Protein AF-F3CDI8-F1 (afdb_monomer)

Nearest PDB structures (foldseek):
  4dnt-assembly1_A  TM=8.781E-01  e=5.773E-11  Escherichia coli K-12
  4dop-assembly1_A  TM=8.483E-01  e=1.613E-10  Escherichia coli K-12
  3k07-assembly1_A  TM=7.686E-01  e=3.682E-11  Escherichia coli K-12
  3t53-assembly1_A  TM=8.493E-01  e=2.697E-10  Escherichia coli K-12
  7kf6-assembly1_C  TM=7.378E-01  e=8.487E-11  Escherichia coli

Mean predicted aligned error: 9.24 Å

Secondary structure (DSSP, 8-state):
-----TT--PPPP-TT------PPPTT--HHHHHHHHHHHHHHH-TT------PPPSSSS-TTEEEEEEE-S-HHHHHHHHHHHHHHHHHSTT-EEEEETT-SPEEEEEEEE-HHHHHHTT--HHHHHHHHHHHHT-EEEEEEEETTEEEEEEE--SS----SSTTGGGPEE--TT-PPPEEGGGTEEEEEEEE-S---EETTEEEEEEEEE-TTS-HHHHHHHHHHHHHTS---TT-EEEEETHHHHHHH-

Sequence (252 aa):
GPRIVLGLNPPLPAPNIAYFTVSVRDGANLDAVIERTRHFILTQHPEVEAQPKRFSMGTTEAGIAVYRVIGPDEKVLRNIARKIEQALSALPGTLDVRDDWRTRLLRYDVVVDQYKALHAGVSTQDIAQALQLRNNGLSVSSLQDGETAVAIVAREQGTPITPANDLDSTLIYPASGAAPLMLSAIATVEPQAEASTIQRRNLERAITVVGHNPSLTATSIIEHLAPQIATLNMPAGYRIELGGEIEDSAEA

Foldseek 3Di:
DDPPDVDDDAPDDDPQDDDDDDDDDPPDDQVVVQVVVVVCCVVVPVVDQDDRDDDDPDDDDFQKWKKKKFFADPVLQVVLLVLVLVLQVPPPQKDSKDKPQDFWDKDKDKAFQVVQCVVQLHDPVLLVQLVCQAPVFDQPDWDDDPPDTHTDGHHDPDDDDDPDPCQQQRWGQRPVRPDTDGSVRGTDIDIDTHGPDFDDDPNTTMMMIMIGHPVDGNVRSCVSCVVVSVPDPDDPRMDMDIDDPVVVVVVD

Structure (mmCIF, N/CA/C/O backbone):
data_AF-F3CDI8-F1
#
_entry.id   AF-F3CDI8-F1
#
loop_
_atom_site.group_PDB
_atom_site.id
_atom_site.type_symbol
_atom_site.label_atom_id
_atom_site.label_alt_id
_atom_site.label_comp_id
_atom_site.label_asym_id
_atom_site.label_entity_id
_atom_site.label_seq_id
_atom_site.pdbx_PDB_ins_code
_atom_site.Cartn_x
_atom_site.Cartn_y
_atom_site.Cartn_z
_atom_site.occupancy
_atom_site.B_iso_or_equiv
_atom_site.auth_seq_id
_atom_site.auth_comp_id
_atom_site.auth_asym_id
_atom_site.auth_atom_id
_atom_site.pdbx_PDB_model_num
ATOM 1 N N . GLY A 1 1 ? 20.005 31.438 -2.247 1.00 37.38 1 GLY A N 1
ATOM 2 C CA . GLY A 1 1 ? 18.553 31.695 -2.329 1.00 37.38 1 GLY A CA 1
ATOM 3 C C . GLY A 1 1 ? 17.836 30.414 -2.708 1.00 37.38 1 GLY A C 1
ATOM 4 O O . GLY A 1 1 ? 18.497 29.553 -3.287 1.00 37.38 1 GLY A O 1
ATOM 5 N N . PRO A 1 2 ? 16.543 30.245 -2.379 1.00 43.75 2 PRO A N 1
ATOM 6 C CA . PRO A 1 2 ? 15.795 29.069 -2.809 1.00 43.75 2 PRO A CA 1
ATOM 7 C C . PRO A 1 2 ? 15.747 29.051 -4.340 1.00 43.75 2 PRO A C 1
ATOM 9 O O . PRO A 1 2 ? 15.326 30.020 -4.970 1.00 43.75 2 PRO A O 1
ATOM 12 N N . ARG A 1 3 ? 16.255 27.976 -4.949 1.00 47.81 3 ARG A N 1
ATOM 13 C CA . ARG A 1 3 ? 16.134 27.757 -6.391 1.00 47.81 3 ARG A CA 1
ATOM 14 C C . ARG A 1 3 ? 14.709 27.278 -6.642 1.00 47.81 3 ARG A C 1
ATOM 16 O O . ARG A 1 3 ? 14.391 26.135 -6.334 1.00 47.81 3 ARG A O 1
ATOM 23 N N . ILE A 1 4 ? 13.848 28.158 -7.146 1.00 50.12 4 ILE A N 1
ATOM 24 C CA . ILE A 1 4 ? 12.539 27.753 -7.660 1.00 50.12 4 ILE A CA 1
ATOM 25 C C . ILE A 1 4 ? 12.808 27.007 -8.966 1.00 50.12 4 ILE A C 1
ATOM 27 O O . ILE A 1 4 ? 13.296 27.591 -9.931 1.00 50.12 4 ILE A O 1
ATOM 31 N N . VAL A 1 5 ? 12.552 25.702 -8.965 1.00 52.34 5 VAL A N 1
ATOM 32 C CA . VAL A 1 5 ? 12.660 24.848 -10.149 1.00 52.34 5 VAL A CA 1
ATOM 33 C C . VAL A 1 5 ? 11.237 24.553 -10.609 1.00 52.34 5 VAL A C 1
ATOM 35 O O . VAL A 1 5 ? 10.488 23.883 -9.905 1.00 52.34 5 VAL A O 1
ATOM 38 N N . LEU A 1 6 ? 10.866 25.069 -11.782 1.00 53.19 6 LEU A N 1
ATOM 39 C CA . LEU A 1 6 ? 9.507 25.051 -12.352 1.00 53.19 6 LEU A CA 1
ATOM 40 C C . LEU A 1 6 ? 8.952 23.647 -12.698 1.00 53.19 6 LEU A C 1
ATOM 42 O O . LEU A 1 6 ? 7.859 23.554 -13.239 1.00 53.19 6 LEU A O 1
ATOM 46 N N . GLY A 1 7 ? 9.670 22.562 -12.384 1.00 58.06 7 GLY A N 1
ATOM 47 C CA . GLY A 1 7 ? 9.313 21.184 -12.758 1.00 58.06 7 GLY A CA 1
ATOM 48 C C . GLY A 1 7 ? 9.279 20.172 -11.607 1.00 58.06 7 GLY A C 1
ATOM 49 O O . GLY A 1 7 ? 9.285 18.970 -11.858 1.00 58.06 7 GLY A O 1
ATOM 50 N N . LEU A 1 8 ? 9.294 20.611 -10.343 1.00 64.88 8 LEU A N 1
ATOM 51 C CA . LEU A 1 8 ? 9.182 19.686 -9.210 1.00 64.88 8 LEU A CA 1
ATOM 52 C C . LEU A 1 8 ? 7.711 19.363 -8.944 1.00 64.88 8 LEU A C 1
ATOM 54 O O . LEU A 1 8 ? 6.959 20.224 -8.499 1.00 64.88 8 LEU A O 1
ATOM 58 N N . ASN A 1 9 ? 7.330 18.107 -9.168 1.00 67.44 9 ASN A N 1
ATOM 59 C CA . ASN A 1 9 ? 6.036 17.569 -8.759 1.00 67.44 9 ASN A CA 1
ATOM 60 C C . ASN A 1 9 ? 6.257 16.507 -7.667 1.00 67.44 9 ASN A C 1
ATOM 62 O O . ASN A 1 9 ? 6.329 15.314 -7.981 1.00 67.44 9 ASN A O 1
ATOM 66 N N . PRO A 1 10 ? 6.507 16.917 -6.406 1.00 73.50 10 PRO A N 1
ATOM 67 C CA . PRO A 1 10 ? 6.691 15.964 -5.324 1.00 73.50 10 PRO A CA 1
ATOM 68 C C . PRO A 1 10 ? 5.409 15.137 -5.140 1.00 73.50 10 PRO A C 1
ATOM 70 O O . PRO A 1 10 ? 4.307 15.679 -5.258 1.00 73.50 10 PRO A O 1
ATOM 73 N N . PRO A 1 11 ? 5.524 13.832 -4.843 1.00 74.12 11 PRO A N 1
ATOM 74 C CA . PRO A 1 11 ? 4.356 13.020 -4.535 1.00 74.12 11 PRO A CA 1
ATOM 75 C C . PRO A 1 11 ? 3.645 13.559 -3.288 1.00 74.12 11 PRO A C 1
ATOM 77 O O . PRO A 1 11 ? 4.269 14.182 -2.425 1.00 74.12 11 PRO A O 1
ATOM 80 N N . LEU A 1 12 ? 2.344 13.274 -3.170 1.00 75.12 12 LEU A N 1
ATOM 81 C CA . LEU A 1 12 ? 1.592 13.577 -1.952 1.00 75.12 12 LEU A CA 1
ATOM 82 C C . LEU A 1 12 ? 2.303 12.960 -0.734 1.00 75.12 12 LEU A C 1
ATOM 84 O O . LEU A 1 12 ? 2.648 11.776 -0.792 1.00 75.12 12 LEU A O 1
ATOM 88 N N . PRO A 1 13 ? 2.532 13.722 0.353 1.00 76.12 13 PRO A N 1
ATOM 89 C CA . PRO A 1 13 ? 3.178 13.192 1.546 1.00 76.12 13 PRO A CA 1
ATOM 90 C C . PRO A 1 13 ? 2.404 12.001 2.118 1.00 76.12 13 PRO A C 1
ATOM 92 O O . PRO A 1 13 ? 1.193 12.079 2.320 1.00 76.12 13 PRO A O 1
ATOM 95 N N . ALA A 1 14 ? 3.111 10.913 2.414 1.00 73.81 14 ALA A N 1
ATOM 96 C CA . ALA A 1 14 ? 2.569 9.765 3.132 1.00 73.81 14 ALA A CA 1
ATOM 97 C C . ALA A 1 14 ? 3.651 9.167 4.047 1.00 73.81 14 ALA A C 1
ATOM 99 O O . ALA A 1 14 ? 4.837 9.351 3.761 1.00 73.81 14 ALA A O 1
ATOM 100 N N . PRO A 1 15 ? 3.284 8.427 5.113 1.00 75.12 15 PRO A N 1
ATOM 101 C CA . PRO A 1 15 ? 4.249 7.868 6.069 1.00 75.12 15 PRO A CA 1
ATOM 102 C C . PRO A 1 15 ? 5.325 6.968 5.442 1.00 75.12 15 PRO A C 1
ATOM 104 O O . PRO A 1 15 ? 6.391 6.785 6.017 1.00 75.12 15 PRO A O 1
ATOM 107 N N . ASN A 1 16 ? 5.047 6.411 4.262 1.00 77.12 16 ASN A N 1
ATOM 108 C CA . ASN A 1 16 ? 5.913 5.507 3.510 1.00 77.12 16 ASN A CA 1
ATOM 109 C C . ASN A 1 16 ? 6.524 6.144 2.246 1.00 77.12 16 ASN A C 1
ATOM 111 O O . ASN A 1 16 ? 6.954 5.419 1.351 1.00 77.12 16 ASN A O 1
ATOM 115 N N . ILE A 1 17 ? 6.518 7.475 2.120 1.00 83.00 17 ILE A N 1
ATOM 116 C CA . ILE A 1 17 ? 7.057 8.186 0.953 1.00 83.00 17 ILE A CA 1
ATOM 117 C C . ILE A 1 17 ? 8.085 9.216 1.413 1.00 83.00 17 ILE A C 1
ATOM 119 O O . ILE A 1 17 ? 7.801 10.053 2.265 1.00 83.00 17 ILE A O 1
ATOM 123 N N . ALA A 1 18 ? 9.254 9.206 0.776 1.00 87.06 18 ALA A N 1
ATOM 124 C CA . ALA A 1 18 ? 10.267 10.240 0.929 1.00 87.06 18 ALA A CA 1
ATOM 125 C C . ALA A 1 18 ? 10.576 10.891 -0.424 1.00 87.06 18 ALA A C 1
ATOM 127 O O . ALA A 1 18 ? 10.620 10.226 -1.458 1.00 87.06 18 ALA A O 1
ATOM 128 N N . TYR A 1 19 ? 10.814 12.202 -0.403 1.00 86.25 19 TYR A N 1
ATOM 129 C CA . TYR A 1 19 ? 11.255 12.974 -1.559 1.00 86.25 19 TYR A CA 1
ATOM 130 C C . TYR A 1 19 ? 12.327 13.963 -1.113 1.00 86.25 19 TYR A C 1
ATOM 132 O O . TYR A 1 19 ? 12.112 14.739 -0.183 1.00 86.25 19 TYR A O 1
ATOM 140 N N . PHE A 1 20 ? 13.484 13.945 -1.766 1.00 86.75 20 PHE A N 1
ATOM 141 C CA . PHE A 1 20 ? 14.572 14.869 -1.469 1.00 86.75 20 PHE A CA 1
ATOM 142 C C . PHE A 1 20 ? 15.402 15.154 -2.717 1.00 86.75 20 PHE A C 1
ATOM 144 O O . PHE A 1 20 ? 15.472 14.355 -3.649 1.00 86.75 20 PHE A O 1
ATOM 151 N N . THR A 1 21 ? 16.048 16.316 -2.725 1.00 87.50 21 THR A N 1
ATOM 152 C CA . THR A 1 21 ? 16.910 16.765 -3.819 1.00 87.50 21 THR A CA 1
ATOM 153 C C . THR A 1 21 ? 18.371 16.675 -3.404 1.00 87.50 21 THR A C 1
ATOM 155 O O . THR A 1 21 ? 18.730 17.143 -2.323 1.00 87.50 21 THR A O 1
ATOM 158 N N . VAL A 1 22 ? 19.228 16.142 -4.275 1.00 88.75 22 VAL A N 1
ATOM 159 C CA . VAL A 1 22 ? 20.667 16.009 -4.013 1.00 88.75 22 VAL A CA 1
ATOM 160 C C . VAL A 1 22 ? 21.443 16.914 -4.963 1.00 88.75 22 VAL A C 1
ATOM 162 O O . VAL A 1 22 ? 21.290 16.827 -6.177 1.00 88.75 22 VAL A O 1
ATOM 165 N N . SER A 1 23 ? 22.290 17.785 -4.412 1.00 89.44 23 SER A N 1
ATOM 166 C CA . SER A 1 23 ? 23.248 18.561 -5.207 1.00 89.44 23 SER A CA 1
ATOM 167 C C . SER A 1 23 ? 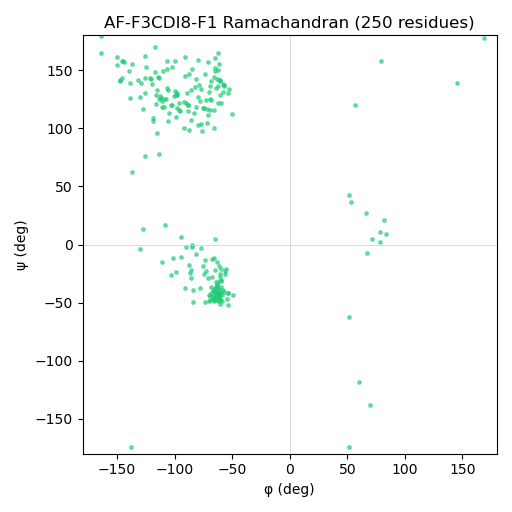24.549 17.775 -5.356 1.00 89.44 23 SER A C 1
ATOM 169 O O . SER A 1 23 ? 25.103 17.305 -4.362 1.00 89.44 23 SER A O 1
ATOM 171 N N . VAL A 1 24 ? 25.050 17.645 -6.583 1.00 90.19 24 VAL A N 1
ATOM 172 C CA . VAL A 1 24 ? 26.350 17.021 -6.875 1.00 90.19 24 VAL A CA 1
ATOM 173 C C . VAL A 1 24 ? 27.426 18.086 -7.095 1.00 90.19 24 VAL A C 1
ATOM 175 O O . VAL A 1 24 ? 27.115 19.241 -7.385 1.00 90.19 24 VAL A O 1
ATOM 178 N N . ARG A 1 25 ? 28.700 17.709 -6.921 1.00 92.81 25 ARG A N 1
ATOM 179 C CA . ARG A 1 25 ? 29.836 18.601 -7.209 1.00 92.81 25 ARG A CA 1
ATOM 180 C C . ARG A 1 25 ? 29.863 18.963 -8.694 1.00 92.81 25 ARG A C 1
ATOM 182 O O . ARG A 1 25 ? 29.465 18.156 -9.532 1.00 92.81 25 ARG A O 1
ATOM 189 N N . ASP A 1 26 ? 30.374 20.151 -8.993 1.00 89.12 26 ASP A N 1
ATOM 190 C CA . ASP A 1 26 ? 30.546 20.598 -10.372 1.00 89.12 26 ASP A CA 1
ATOM 191 C C . ASP A 1 26 ? 31.494 19.663 -11.146 1.00 89.12 26 ASP A C 1
ATOM 193 O O . ASP A 1 26 ? 32.453 1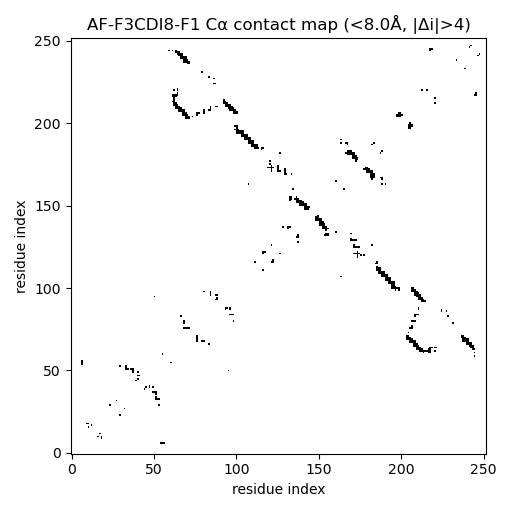9.131 -10.579 1.00 89.12 26 ASP A O 1
ATOM 197 N N . GLY A 1 27 ? 31.182 19.404 -12.417 1.00 89.00 27 GLY A N 1
ATOM 198 C CA . GLY A 1 27 ? 31.900 18.447 -13.269 1.00 89.00 27 GLY A CA 1
ATOM 199 C C . GLY A 1 27 ? 31.707 16.957 -12.933 1.00 89.00 27 GLY A C 1
ATOM 200 O O . GLY A 1 27 ? 32.357 16.110 -13.546 1.00 89.00 27 GLY A O 1
ATOM 201 N N . ALA A 1 28 ? 30.841 16.596 -11.978 1.00 90.31 28 ALA A N 1
ATOM 202 C CA . ALA A 1 28 ? 30.549 15.192 -11.689 1.00 90.31 28 ALA A CA 1
ATOM 203 C C . ALA A 1 28 ? 29.785 14.517 -12.844 1.00 90.31 28 ALA A C 1
ATOM 205 O O . ALA A 1 28 ? 28.850 15.087 -13.404 1.00 90.31 28 ALA A O 1
ATOM 206 N N . ASN A 1 29 ? 30.129 13.261 -13.147 1.00 92.19 29 ASN A N 1
ATOM 207 C CA . ASN A 1 29 ? 29.339 12.436 -14.059 1.00 92.19 29 ASN A CA 1
ATOM 208 C C . ASN A 1 29 ? 28.023 12.033 -13.369 1.00 92.19 29 ASN A C 1
ATOM 210 O O . ASN A 1 29 ? 28.019 11.182 -12.477 1.00 92.19 29 ASN A O 1
ATOM 214 N N . LEU A 1 30 ? 26.921 12.676 -13.763 1.00 88.06 30 LEU A N 1
ATOM 215 C CA . LEU A 1 30 ? 25.615 12.490 -13.135 1.00 88.06 30 LEU A CA 1
ATOM 216 C C . LEU A 1 30 ? 25.064 11.072 -13.334 1.00 88.06 30 LEU A C 1
ATOM 218 O O . LEU A 1 30 ? 24.544 10.502 -12.378 1.00 88.06 30 LEU A O 1
ATOM 222 N N . ASP A 1 31 ? 25.233 10.487 -14.519 1.00 87.56 31 ASP A N 1
ATOM 223 C CA . ASP A 1 31 ? 24.750 9.135 -14.819 1.00 87.56 31 ASP A CA 1
ATOM 224 C C . ASP A 1 31 ? 25.455 8.104 -13.928 1.00 87.56 31 ASP A C 1
ATOM 226 O O . ASP A 1 31 ? 24.811 7.268 -13.299 1.00 87.56 31 ASP A O 1
ATOM 230 N N . ALA A 1 32 ? 26.773 8.242 -13.746 1.00 91.94 32 ALA A N 1
ATOM 231 C CA . ALA A 1 32 ? 27.534 7.388 -12.834 1.00 91.94 32 ALA A CA 1
ATOM 232 C C . ALA A 1 32 ? 27.087 7.536 -11.366 1.00 91.94 32 ALA A C 1
ATOM 234 O O . ALA A 1 32 ? 27.096 6.563 -10.608 1.00 91.94 32 ALA A O 1
ATOM 235 N N . VAL A 1 33 ? 26.694 8.743 -10.942 1.00 93.06 33 VAL A N 1
ATOM 236 C CA . VAL A 1 33 ? 26.150 8.972 -9.593 1.00 93.06 33 VAL A CA 1
ATOM 237 C C . VAL A 1 33 ? 24.777 8.316 -9.443 1.00 93.06 33 VAL A C 1
ATOM 239 O O . VAL A 1 33 ? 24.543 7.666 -8.425 1.00 93.06 33 VAL A O 1
ATOM 242 N N . ILE A 1 34 ? 23.897 8.463 -10.435 1.00 90.44 34 ILE A N 1
ATOM 243 C CA . ILE A 1 34 ? 22.559 7.859 -10.456 1.00 90.44 34 ILE A CA 1
ATOM 244 C C . ILE A 1 34 ? 22.660 6.332 -10.388 1.00 90.44 34 ILE A C 1
ATOM 246 O O . ILE A 1 34 ? 22.064 5.734 -9.491 1.00 90.44 34 ILE A O 1
ATOM 250 N N . GLU A 1 35 ? 23.470 5.714 -11.253 1.00 90.00 35 GLU A N 1
ATOM 251 C CA . GLU A 1 35 ? 23.650 4.257 -11.276 1.00 90.00 35 GLU A CA 1
ATOM 252 C C . GLU A 1 35 ? 24.230 3.729 -9.964 1.00 90.00 35 GLU A C 1
ATOM 254 O O . GLU A 1 35 ? 23.731 2.751 -9.405 1.00 90.00 35 GLU A O 1
ATOM 259 N N . ARG A 1 36 ? 25.239 4.410 -9.403 1.00 93.69 36 ARG A N 1
ATOM 260 C CA . ARG A 1 36 ? 25.811 4.027 -8.106 1.00 93.69 36 ARG A CA 1
ATOM 261 C C . ARG A 1 36 ? 24.774 4.094 -6.988 1.00 93.69 36 ARG A C 1
ATOM 263 O O . ARG A 1 36 ? 24.719 3.185 -6.164 1.00 93.69 36 ARG A O 1
ATOM 270 N N . THR A 1 37 ? 23.973 5.158 -6.936 1.00 92.94 37 THR A N 1
ATOM 271 C CA . THR A 1 37 ? 22.917 5.301 -5.925 1.00 92.94 37 THR A CA 1
ATOM 272 C C . THR A 1 37 ? 21.856 4.219 -6.090 1.00 92.94 37 THR A C 1
ATOM 274 O O . THR A 1 37 ? 21.471 3.599 -5.102 1.00 92.94 37 THR A O 1
ATOM 277 N N . ARG A 1 38 ? 21.422 3.944 -7.327 1.00 90.06 38 ARG A N 1
ATOM 278 C CA . ARG A 1 38 ? 20.459 2.874 -7.612 1.00 90.06 38 ARG A CA 1
ATOM 279 C C . ARG A 1 38 ? 20.997 1.520 -7.144 1.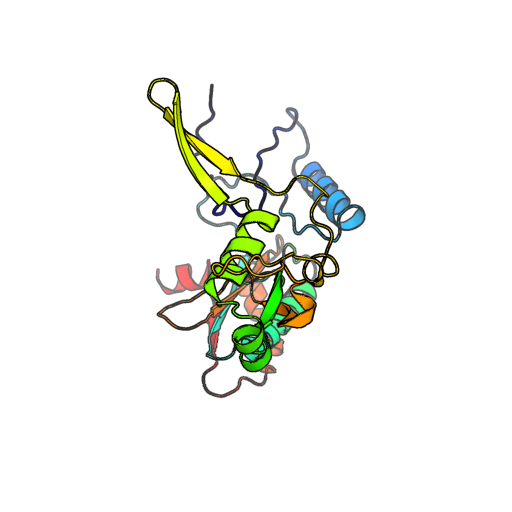00 90.06 38 ARG A C 1
ATOM 281 O O . ARG A 1 38 ? 20.311 0.817 -6.409 1.00 90.06 38 ARG A O 1
ATOM 288 N N . HIS A 1 39 ? 22.240 1.187 -7.494 1.00 91.19 39 HIS A N 1
ATOM 289 C CA . HIS A 1 39 ? 22.875 -0.066 -7.086 1.00 91.19 39 HIS A CA 1
ATOM 290 C C . HIS A 1 39 ? 23.023 -0.187 -5.561 1.00 91.19 39 HIS A C 1
ATOM 292 O O . HIS A 1 39 ? 22.768 -1.247 -4.993 1.00 91.19 39 HIS A O 1
ATOM 298 N N . PHE A 1 40 ? 23.392 0.901 -4.880 1.00 94.25 40 PHE A N 1
ATOM 299 C CA . PHE A 1 40 ? 23.482 0.923 -3.420 1.00 94.25 40 PHE A CA 1
ATOM 300 C C . PHE A 1 40 ? 22.132 0.616 -2.760 1.00 94.25 40 PHE A C 1
ATOM 302 O O . PHE A 1 40 ? 22.071 -0.230 -1.876 1.00 94.25 40 PHE A O 1
ATOM 309 N N . ILE A 1 41 ? 21.048 1.252 -3.213 1.00 92.00 41 ILE A N 1
ATOM 310 C CA . ILE A 1 41 ? 19.716 1.031 -2.634 1.00 92.00 41 ILE A CA 1
ATOM 311 C C . ILE A 1 41 ? 19.251 -0.402 -2.895 1.00 92.00 41 ILE A C 1
ATOM 313 O O . ILE A 1 41 ? 18.881 -1.090 -1.955 1.00 92.00 41 ILE A O 1
ATOM 317 N N . LEU A 1 42 ? 19.367 -0.896 -4.131 1.00 87.19 42 LEU A N 1
ATOM 318 C CA . LEU A 1 42 ? 18.955 -2.263 -4.474 1.00 87.19 42 LEU A CA 1
ATOM 319 C C . LEU A 1 42 ? 19.707 -3.343 -3.681 1.00 87.19 42 LEU A C 1
ATOM 321 O O . LEU A 1 42 ? 19.159 -4.415 -3.438 1.00 87.19 42 LEU A O 1
ATOM 325 N N . THR A 1 43 ? 20.961 -3.087 -3.299 1.00 92.06 43 THR A N 1
ATOM 326 C CA . THR A 1 43 ? 21.789 -4.068 -2.580 1.00 92.06 43 THR A CA 1
ATOM 327 C C . THR A 1 43 ? 21.684 -3.960 -1.064 1.00 92.06 43 THR A C 1
ATOM 329 O O . THR A 1 43 ? 21.734 -4.986 -0.392 1.00 92.06 43 THR A O 1
ATOM 332 N N . GLN A 1 44 ? 21.576 -2.747 -0.516 1.00 96.00 44 GLN A N 1
ATOM 333 C CA . GLN A 1 44 ? 21.580 -2.514 0.934 1.00 96.00 44 GLN A CA 1
ATOM 334 C C . GLN A 1 44 ? 20.180 -2.333 1.527 1.00 96.00 44 GLN A C 1
ATOM 336 O O . GLN A 1 44 ? 20.000 -2.570 2.717 1.00 96.00 44 GLN A O 1
ATOM 341 N N . HIS A 1 45 ? 19.210 -1.922 0.710 1.00 90.81 45 HIS A N 1
ATOM 342 C CA . HIS A 1 45 ? 17.837 -1.611 1.108 1.00 90.81 45 HIS A CA 1
ATOM 343 C C . HIS A 1 45 ? 16.826 -2.180 0.097 1.00 90.81 45 HIS A C 1
ATOM 345 O O . HIS A 1 45 ? 16.106 -1.416 -0.553 1.00 90.81 45 HIS A O 1
ATOM 351 N N . PRO A 1 46 ? 16.766 -3.513 -0.081 1.00 84.25 46 PRO A N 1
ATOM 352 C CA . PRO A 1 46 ? 15.837 -4.149 -1.019 1.00 84.25 46 PRO A CA 1
ATOM 353 C C . PRO A 1 46 ? 14.357 -3.887 -0.688 1.00 84.25 46 PRO A C 1
ATOM 355 O O . PRO A 1 46 ? 13.493 -4.057 -1.544 1.00 84.25 46 PRO A O 1
ATOM 358 N N . GLU A 1 47 ? 14.052 -3.468 0.540 1.00 81.88 47 GLU A N 1
ATOM 359 C CA . GLU A 1 47 ? 12.731 -3.027 0.982 1.00 81.88 47 GLU A CA 1
ATOM 360 C C . GLU A 1 47 ? 12.321 -1.639 0.454 1.00 81.88 47 GLU A C 1
ATOM 362 O O . GLU A 1 47 ? 11.151 -1.268 0.566 1.00 81.88 47 GLU A O 1
ATOM 367 N N . VAL A 1 48 ? 13.258 -0.864 -0.108 1.00 86.12 48 VAL A N 1
ATOM 368 C CA . VAL A 1 48 ? 13.027 0.504 -0.588 1.00 86.12 48 VAL A CA 1
ATOM 369 C C . VAL A 1 48 ? 12.920 0.537 -2.108 1.00 86.12 48 VAL A C 1
ATOM 371 O O . VAL A 1 48 ? 13.876 0.274 -2.835 1.00 86.12 48 VAL A O 1
ATOM 374 N N . GLU A 1 49 ? 11.769 0.988 -2.597 1.00 82.31 49 GLU A N 1
ATOM 375 C CA . GLU A 1 49 ? 11.597 1.348 -4.000 1.00 82.31 49 GLU A CA 1
ATOM 376 C C . GLU A 1 49 ? 12.048 2.802 -4.220 1.00 82.31 49 GLU A C 1
ATOM 378 O O . GLU A 1 49 ? 11.383 3.751 -3.796 1.00 82.31 49 GLU A O 1
ATOM 383 N N . ALA A 1 50 ? 13.203 2.992 -4.862 1.00 86.12 50 ALA A N 1
ATOM 384 C CA . ALA A 1 50 ? 13.787 4.312 -5.090 1.00 86.12 50 ALA A CA 1
ATOM 385 C C . ALA A 1 50 ? 13.906 4.654 -6.574 1.00 86.12 50 ALA A C 1
ATOM 387 O O . ALA A 1 50 ? 14.198 3.798 -7.401 1.00 86.12 50 ALA A O 1
ATOM 388 N N . GLN A 1 51 ? 13.783 5.947 -6.883 1.00 84.62 51 GLN A N 1
ATOM 389 C CA . GLN A 1 51 ? 13.952 6.483 -8.235 1.00 84.62 51 GLN A CA 1
ATOM 390 C C . GLN A 1 51 ? 14.990 7.604 -8.280 1.00 84.62 51 GLN A C 1
ATOM 392 O O . GLN A 1 51 ? 14.635 8.787 -8.353 1.00 84.62 51 GLN A O 1
ATOM 397 N N . PRO A 1 52 ? 16.290 7.272 -8.219 1.00 88.81 52 PRO A N 1
ATOM 398 C CA . PRO A 1 52 ? 17.334 8.247 -8.476 1.00 88.81 52 PRO A CA 1
ATOM 399 C C . PRO A 1 52 ? 17.250 8.668 -9.945 1.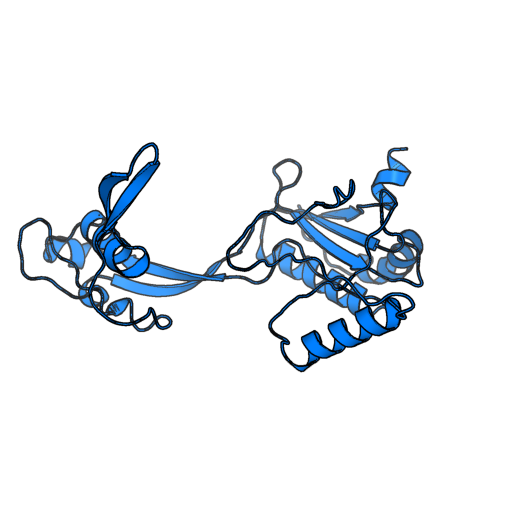00 88.81 52 PRO A C 1
ATOM 401 O O . PRO A 1 52 ? 17.443 7.851 -10.842 1.00 88.81 52 PRO A O 1
ATOM 404 N N . LYS A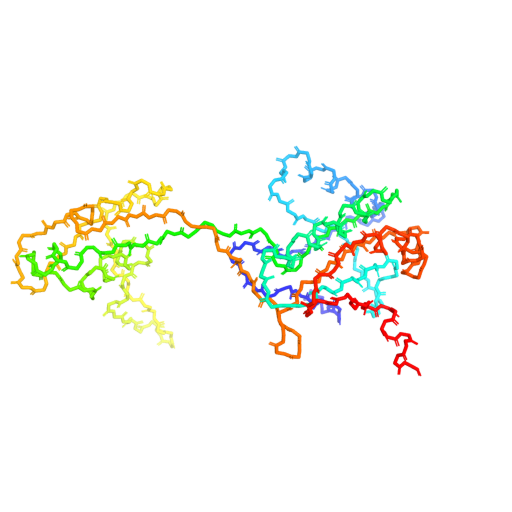 1 53 ? 16.953 9.942 -10.197 1.00 82.94 53 LYS A N 1
ATOM 405 C CA . LYS A 1 53 ? 16.872 10.483 -11.554 1.00 82.94 53 LYS A CA 1
ATOM 406 C C . LYS A 1 53 ? 17.355 11.921 -11.622 1.00 82.94 53 LYS A C 1
ATOM 408 O O . LYS A 1 53 ? 17.375 12.640 -10.621 1.00 82.94 53 LYS A O 1
ATOM 413 N N . ARG A 1 54 ? 17.747 12.335 -12.825 1.00 81.88 54 ARG A N 1
ATOM 414 C CA . ARG A 1 54 ? 18.073 13.729 -13.133 1.00 81.88 54 ARG A CA 1
ATOM 415 C C . ARG A 1 54 ? 16.807 14.582 -13.143 1.00 81.88 54 ARG A C 1
ATOM 417 O O . ARG A 1 54 ? 15.709 14.086 -13.388 1.00 81.88 54 ARG A O 1
ATOM 424 N N . PHE A 1 55 ? 16.970 15.883 -12.937 1.00 76.62 55 PHE A N 1
ATOM 425 C CA . PHE A 1 55 ? 15.899 16.818 -13.257 1.00 76.62 55 PHE A CA 1
ATOM 426 C C . PHE A 1 55 ? 15.718 16.867 -14.776 1.00 76.62 55 PHE A C 1
ATOM 428 O O . PHE A 1 55 ? 16.677 17.131 -15.501 1.00 76.62 55 PHE A O 1
ATOM 435 N N . SER A 1 56 ? 14.500 16.604 -15.249 1.00 63.59 56 SER A N 1
ATOM 436 C CA . SER A 1 56 ? 14.133 16.854 -16.643 1.00 63.59 56 SER A CA 1
ATOM 437 C C . SER A 1 56 ? 13.761 18.328 -16.807 1.00 63.59 56 SER A C 1
ATOM 439 O O . SER A 1 56 ? 13.057 18.885 -15.966 1.00 63.59 56 SER A O 1
ATOM 441 N N . MET A 1 57 ? 14.247 18.965 -17.876 1.00 57.84 57 MET A N 1
ATOM 442 C CA . MET A 1 57 ? 13.850 20.326 -18.271 1.00 57.84 57 MET A CA 1
ATOM 443 C C . MET A 1 57 ? 12.711 20.328 -19.314 1.00 57.84 57 MET A C 1
ATOM 445 O O . MET A 1 57 ? 12.374 21.391 -19.828 1.00 57.84 57 MET A O 1
ATOM 449 N N . GLY A 1 58 ? 12.130 19.161 -19.633 1.00 55.06 58 GLY A N 1
ATOM 450 C CA . GLY A 1 58 ? 11.011 18.985 -20.573 1.00 55.06 58 GLY A CA 1
ATOM 451 C C . GLY A 1 58 ? 9.739 18.434 -19.911 1.00 55.06 58 GLY A C 1
ATOM 452 O O . GLY A 1 58 ? 9.772 18.021 -18.753 1.00 55.06 58 GLY A O 1
ATOM 453 N N . THR A 1 59 ? 8.620 18.435 -20.647 1.00 50.84 59 THR A N 1
ATOM 454 C CA . THR A 1 59 ? 7.277 18.077 -20.144 1.00 50.84 59 THR A CA 1
ATOM 455 C C . THR A 1 59 ? 7.096 16.583 -19.856 1.00 50.84 59 THR A C 1
ATOM 457 O O . THR A 1 59 ? 6.356 16.250 -18.933 1.00 50.84 59 THR A O 1
ATOM 460 N N . THR A 1 60 ? 7.812 15.701 -20.568 1.00 56.81 60 THR A N 1
ATOM 461 C CA . THR A 1 60 ? 7.728 14.237 -20.408 1.00 56.81 60 THR A CA 1
ATOM 462 C C . THR A 1 60 ? 9.100 13.592 -20.646 1.00 56.81 60 THR A C 1
ATOM 464 O O . THR A 1 60 ? 9.901 14.086 -21.440 1.00 56.81 60 THR A O 1
ATOM 467 N N . GLU A 1 61 ? 9.422 12.540 -19.892 1.00 66.31 61 GLU A N 1
ATOM 468 C CA . GLU A 1 61 ? 10.644 11.745 -20.068 1.00 66.31 61 GLU A CA 1
ATOM 469 C C . GLU A 1 61 ? 10.363 10.632 -21.089 1.00 66.31 61 GLU A C 1
ATOM 471 O O . GLU A 1 61 ? 9.461 9.823 -20.879 1.00 66.31 61 GLU A O 1
ATOM 476 N N . ALA A 1 62 ? 11.120 10.625 -22.192 1.00 71.19 62 ALA A N 1
ATOM 477 C CA . ALA A 1 62 ? 10.945 9.675 -23.289 1.00 71.19 62 ALA A CA 1
ATOM 478 C C . ALA A 1 62 ? 11.233 8.232 -22.863 1.00 71.19 62 ALA A C 1
ATOM 480 O O . ALA A 1 62 ? 12.099 7.983 -22.026 1.00 71.19 62 ALA A O 1
ATOM 481 N N . GLY A 1 63 ? 10.542 7.278 -23.491 1.00 83.31 63 GLY A N 1
ATOM 482 C CA . GLY A 1 63 ? 10.783 5.849 -23.251 1.00 83.31 63 GLY A CA 1
ATOM 483 C C . GLY A 1 63 ? 10.082 5.303 -22.008 1.00 83.31 63 GLY A C 1
ATOM 484 O O . GLY A 1 63 ? 10.479 4.269 -21.467 1.00 83.31 63 GLY A O 1
ATOM 485 N N . ILE A 1 64 ? 9.034 5.985 -21.547 1.00 89.69 64 ILE A N 1
ATOM 486 C CA . ILE A 1 64 ? 8.177 5.517 -20.461 1.00 89.69 64 ILE A CA 1
ATOM 487 C C . ILE A 1 64 ? 6.959 4.807 -21.052 1.00 89.69 64 ILE A C 1
ATOM 489 O O . ILE A 1 64 ? 6.105 5.421 -21.689 1.00 89.69 64 ILE A O 1
ATOM 493 N N . ALA A 1 65 ? 6.850 3.506 -20.798 1.00 93.12 65 ALA A N 1
ATOM 494 C CA . ALA A 1 65 ? 5.646 2.744 -21.084 1.00 93.12 65 ALA A CA 1
ATOM 495 C C . ALA A 1 65 ? 4.660 2.860 -19.918 1.00 93.12 65 ALA A C 1
ATOM 497 O O . ALA A 1 65 ? 5.035 2.668 -18.760 1.00 93.12 65 ALA A O 1
ATOM 498 N N . VAL A 1 66 ? 3.395 3.136 -20.235 1.00 94.50 66 VAL A N 1
ATOM 499 C CA . VAL A 1 66 ? 2.307 3.243 -19.259 1.00 94.50 66 VAL A CA 1
ATOM 500 C C . VAL A 1 66 ? 1.163 2.334 -19.690 1.00 94.50 66 VAL A C 1
ATOM 502 O O . VAL A 1 66 ? 0.547 2.548 -20.733 1.00 94.50 66 VAL A O 1
ATOM 505 N N . TYR A 1 67 ? 0.860 1.338 -18.863 1.00 95.88 67 TYR A N 1
ATOM 506 C CA . TYR A 1 67 ? -0.266 0.425 -19.043 1.00 95.88 67 TYR A CA 1
ATOM 507 C C . TYR A 1 67 ? -1.255 0.603 -17.899 1.00 95.88 67 TYR A C 1
ATOM 509 O O . TYR A 1 67 ? -0.882 0.519 -16.732 1.00 95.88 67 TYR A O 1
ATOM 517 N N . ARG A 1 68 ? -2.531 0.806 -18.213 1.00 96.00 68 ARG A N 1
ATOM 518 C CA . ARG A 1 68 ? -3.608 0.925 -17.227 1.00 96.00 68 ARG A CA 1
ATOM 519 C C . ARG A 1 68 ? -4.510 -0.285 -17.311 1.00 96.00 68 ARG A C 1
ATOM 521 O O . ARG A 1 68 ? -5.146 -0.513 -18.332 1.00 96.00 68 ARG A O 1
ATOM 528 N N . VAL A 1 69 ? -4.591 -1.047 -16.231 1.00 96.69 69 VAL A N 1
ATOM 529 C CA . VAL A 1 69 ? -5.522 -2.167 -16.104 1.00 96.69 69 VAL A CA 1
ATOM 530 C C . VAL A 1 69 ? -6.756 -1.674 -15.368 1.00 96.69 69 VAL A C 1
ATOM 532 O O . VAL A 1 69 ? -6.638 -1.208 -14.239 1.00 96.69 69 VAL A O 1
ATOM 535 N N . ILE A 1 70 ? -7.932 -1.786 -15.980 1.00 97.25 70 ILE A N 1
ATOM 536 C CA . ILE A 1 70 ? -9.195 -1.278 -15.428 1.00 97.25 70 ILE A CA 1
ATOM 537 C C . ILE A 1 70 ? -10.167 -2.436 -15.233 1.00 97.25 70 ILE A C 1
ATOM 539 O O . ILE A 1 70 ? -10.258 -3.312 -16.094 1.00 97.25 70 ILE A O 1
ATOM 543 N N . GLY A 1 71 ? -10.882 -2.449 -14.105 1.00 96.00 71 GLY A N 1
ATOM 544 C CA . GLY A 1 71 ? -11.859 -3.490 -13.793 1.00 96.00 71 GLY A CA 1
ATOM 545 C C . GLY A 1 71 ? -12.363 -3.469 -12.343 1.00 96.00 71 GLY A C 1
ATOM 546 O O . GLY A 1 71 ? -11.947 -2.633 -11.542 1.00 96.00 71 GLY A O 1
ATOM 547 N N . PRO A 1 72 ? -13.295 -4.366 -11.978 1.00 94.00 72 PRO A N 1
ATOM 548 C CA . PRO A 1 72 ? -14.002 -4.289 -10.697 1.00 94.00 72 PRO A CA 1
ATOM 549 C C . PRO A 1 72 ? -13.272 -4.920 -9.496 1.00 94.00 72 PRO A C 1
ATOM 551 O O . PRO A 1 72 ? -13.354 -4.357 -8.396 1.00 94.00 72 PRO A O 1
ATOM 554 N N . ASP A 1 73 ? -12.597 -6.065 -9.675 1.00 93.12 73 ASP A N 1
ATOM 555 C CA . ASP A 1 73 ? -11.982 -6.850 -8.590 1.00 93.12 73 ASP A CA 1
ATOM 556 C C . ASP A 1 73 ? -10.483 -6.564 -8.446 1.00 93.12 73 ASP A C 1
ATOM 558 O O . ASP A 1 73 ? -9.703 -6.660 -9.394 1.00 93.12 73 ASP A O 1
ATOM 562 N N . GLU A 1 74 ? -10.066 -6.262 -7.218 1.00 90.88 74 GLU A N 1
ATOM 563 C CA . GLU A 1 74 ? -8.673 -5.951 -6.900 1.00 90.88 74 GLU A CA 1
ATOM 564 C C . GLU A 1 74 ? -7.716 -7.126 -7.160 1.00 90.88 74 GLU A C 1
ATOM 566 O O . GLU A 1 74 ? -6.603 -6.909 -7.643 1.00 90.88 74 GLU A O 1
ATOM 571 N N . LYS A 1 75 ? -8.094 -8.365 -6.820 1.00 91.12 75 LYS A N 1
ATOM 572 C CA . LYS A 1 75 ? -7.188 -9.515 -6.961 1.00 91.12 75 LYS A CA 1
ATOM 573 C C . LYS A 1 75 ? -6.907 -9.782 -8.434 1.00 91.12 75 LYS A C 1
ATOM 575 O O . LYS A 1 75 ? -5.763 -10.060 -8.795 1.00 91.12 75 LYS A O 1
ATOM 580 N N . VAL A 1 76 ? -7.932 -9.664 -9.277 1.00 94.50 76 VAL A N 1
ATOM 581 C CA . VAL A 1 76 ? -7.791 -9.793 -10.732 1.00 94.50 76 VAL A CA 1
ATOM 582 C C . VAL A 1 76 ? -6.939 -8.655 -11.295 1.00 94.50 76 VAL A C 1
ATOM 584 O O . VAL A 1 76 ? -5.987 -8.937 -12.022 1.00 94.50 76 VAL A O 1
ATOM 587 N N . LEU A 1 77 ? -7.209 -7.403 -10.903 1.00 94.44 77 LEU A N 1
ATOM 588 C CA . LEU A 1 77 ? -6.409 -6.243 -11.310 1.00 94.44 77 LEU A CA 1
ATOM 589 C C . LEU A 1 77 ? -4.922 -6.435 -10.996 1.00 94.44 77 LEU A C 1
ATOM 591 O O . LEU A 1 77 ? -4.088 -6.327 -11.892 1.00 94.44 77 LEU A O 1
ATOM 595 N N . ARG A 1 78 ? -4.588 -6.793 -9.749 1.00 92.38 78 ARG A N 1
ATOM 596 C CA . ARG A 1 78 ? -3.197 -7.011 -9.318 1.00 92.38 78 ARG A CA 1
ATOM 597 C C . ARG A 1 78 ? -2.532 -8.176 -10.046 1.00 92.38 78 ARG A C 1
ATOM 599 O O . ARG A 1 78 ? -1.343 -8.110 -10.335 1.00 92.38 78 ARG A O 1
ATOM 606 N N . ASN A 1 79 ? -3.271 -9.244 -10.345 1.00 93.88 79 ASN A N 1
ATOM 607 C CA . ASN A 1 79 ? -2.730 -10.371 -11.103 1.00 93.88 79 ASN A CA 1
ATOM 608 C C . ASN A 1 79 ? -2.358 -9.954 -12.533 1.00 93.88 79 ASN A C 1
ATOM 610 O O . ASN A 1 79 ? -1.277 -10.288 -13.009 1.00 93.88 79 ASN A O 1
ATOM 614 N N . ILE A 1 80 ? -3.230 -9.200 -13.208 1.00 95.44 80 ILE A N 1
ATOM 615 C CA . ILE A 1 80 ? -2.952 -8.695 -14.557 1.00 95.44 80 ILE A CA 1
ATOM 616 C C . ILE A 1 80 ? -1.788 -7.698 -14.512 1.00 95.44 80 ILE A C 1
ATOM 618 O O . ILE A 1 80 ? -0.830 -7.876 -15.257 1.00 95.44 80 ILE A O 1
ATOM 622 N N . ALA A 1 81 ? -1.821 -6.720 -13.601 1.00 94.81 81 ALA A N 1
ATOM 623 C CA . ALA A 1 81 ? -0.755 -5.733 -13.430 1.00 94.81 81 ALA A CA 1
ATOM 624 C C . ALA A 1 81 ? 0.611 -6.400 -13.208 1.00 94.81 81 ALA A C 1
ATOM 626 O O . ALA A 1 81 ? 1.553 -6.101 -13.931 1.00 94.81 81 ALA A O 1
ATOM 627 N N . ARG A 1 82 ? 0.693 -7.407 -12.327 1.00 94.25 82 ARG A N 1
ATOM 628 C CA . ARG A 1 82 ? 1.931 -8.163 -12.082 1.00 94.25 82 ARG A CA 1
ATOM 629 C C . ARG A 1 82 ? 2.471 -8.853 -13.333 1.00 94.25 82 ARG A C 1
ATOM 631 O O . ARG A 1 82 ? 3.680 -8.936 -13.516 1.00 94.25 82 ARG A O 1
ATOM 638 N N . LYS A 1 83 ? 1.602 -9.372 -14.201 1.00 95.38 83 LYS A N 1
ATOM 639 C CA . LYS A 1 83 ? 2.046 -9.978 -15.466 1.00 95.38 83 LYS A CA 1
ATOM 640 C C . LYS A 1 83 ? 2.616 -8.927 -16.419 1.00 95.38 83 LYS A C 1
ATOM 642 O O . LYS A 1 83 ? 3.602 -9.205 -17.092 1.00 95.38 83 LYS A O 1
ATOM 647 N N . ILE A 1 84 ? 2.037 -7.725 -16.440 1.00 95.81 84 ILE A N 1
ATOM 648 C CA . ILE A 1 84 ? 2.566 -6.586 -17.205 1.00 95.81 84 ILE A CA 1
ATOM 649 C C . ILE A 1 84 ? 3.913 -6.133 -16.628 1.00 95.81 84 ILE A C 1
ATOM 651 O O . ILE A 1 84 ? 4.859 -5.936 -17.383 1.00 95.81 84 ILE A O 1
ATOM 655 N N . GLU A 1 85 ? 4.039 -6.035 -15.303 1.00 94.94 85 GLU A N 1
ATOM 656 C CA . GLU A 1 85 ? 5.311 -5.725 -14.636 1.00 94.94 85 GLU A CA 1
ATOM 657 C C . GLU A 1 85 ? 6.396 -6.752 -14.972 1.00 94.94 85 GLU A C 1
ATOM 659 O O . GLU A 1 85 ? 7.531 -6.385 -15.269 1.00 94.94 85 GLU A O 1
ATOM 664 N N . GLN A 1 86 ? 6.056 -8.044 -14.969 1.00 94.69 86 GLN A N 1
ATOM 665 C CA . GLN A 1 86 ? 6.985 -9.116 -15.337 1.00 94.69 86 GLN A CA 1
ATOM 666 C C . GLN A 1 86 ? 7.415 -9.011 -16.802 1.00 94.69 86 GLN A C 1
ATOM 668 O O . GLN A 1 86 ? 8.598 -9.170 -17.096 1.00 94.69 86 GLN A O 1
ATOM 673 N N . ALA A 1 87 ? 6.480 -8.706 -17.705 1.00 94.69 87 ALA A N 1
ATOM 674 C CA . ALA A 1 87 ? 6.763 -8.489 -19.121 1.00 94.69 87 ALA A CA 1
ATOM 675 C C . ALA A 1 87 ? 7.706 -7.291 -19.339 1.00 94.69 87 ALA A C 1
ATOM 677 O O . ALA A 1 87 ? 8.703 -7.410 -20.050 1.00 94.69 87 ALA A O 1
ATOM 678 N N . LEU A 1 88 ? 7.440 -6.161 -18.674 1.00 95.06 88 LEU A N 1
ATOM 679 C CA . LEU A 1 88 ? 8.302 -4.975 -18.706 1.00 95.06 88 LEU A CA 1
ATOM 680 C C . LEU A 1 88 ? 9.685 -5.259 -18.109 1.00 95.06 88 LEU A C 1
ATOM 682 O O . LEU A 1 88 ? 10.694 -4.908 -18.710 1.00 95.06 88 LEU A O 1
ATOM 686 N N . SER A 1 89 ? 9.750 -5.935 -16.962 1.00 93.75 89 SER A N 1
ATOM 687 C CA . SER A 1 89 ? 11.018 -6.256 -16.289 1.00 93.75 89 SER A CA 1
ATOM 688 C C . SER A 1 89 ? 11.870 -7.250 -17.081 1.00 93.75 89 SER A C 1
ATOM 690 O O . SER A 1 89 ? 13.093 -7.241 -16.968 1.00 93.75 89 SER A O 1
ATOM 692 N N . ALA A 1 90 ? 11.245 -8.112 -17.888 1.00 94.31 90 ALA A N 1
ATOM 693 C CA . ALA A 1 90 ? 11.951 -9.048 -18.758 1.00 94.31 90 ALA A CA 1
ATOM 694 C C . ALA A 1 90 ? 12.564 -8.371 -19.998 1.00 94.31 90 ALA A C 1
ATOM 696 O O . ALA A 1 90 ? 13.459 -8.948 -20.619 1.00 94.31 90 ALA A O 1
ATOM 697 N N . LEU A 1 91 ? 12.107 -7.168 -20.366 1.00 93.94 91 LEU A N 1
ATOM 698 C CA . LEU A 1 91 ? 12.655 -6.409 -21.485 1.00 93.94 91 LEU A CA 1
ATOM 699 C C . LEU A 1 91 ? 14.018 -5.801 -21.089 1.00 93.94 91 LEU A C 1
ATOM 701 O O . LEU A 1 91 ? 14.064 -4.961 -20.183 1.00 93.94 91 LEU A O 1
ATOM 705 N N . PRO A 1 92 ? 15.133 -6.171 -21.753 1.00 92.31 92 PRO A N 1
ATOM 706 C CA . PRO A 1 92 ? 16.466 -5.720 -21.362 1.00 92.31 92 PRO A CA 1
ATOM 707 C C . PRO A 1 92 ? 16.605 -4.194 -21.330 1.00 92.31 92 PRO A C 1
ATOM 709 O O . PRO A 1 92 ? 16.151 -3.492 -22.233 1.00 92.31 92 PRO A O 1
ATOM 712 N N . GLY A 1 93 ? 17.264 -3.684 -20.290 1.00 89.19 93 GLY A N 1
ATOM 713 C CA . GLY A 1 93 ? 17.478 -2.246 -20.102 1.00 89.19 93 GLY A CA 1
ATOM 714 C C . GLY A 1 93 ? 16.266 -1.485 -19.557 1.00 89.19 93 GLY A C 1
ATOM 715 O O . GLY A 1 93 ? 16.357 -0.272 -19.390 1.00 89.19 93 GLY A O 1
ATOM 716 N N . THR A 1 94 ? 15.157 -2.168 -19.259 1.00 90.94 94 THR A N 1
ATOM 717 C CA . THR A 1 94 ? 14.008 -1.551 -18.588 1.00 90.94 94 THR A CA 1
ATOM 718 C C . THR A 1 94 ? 14.294 -1.400 -17.098 1.00 90.94 94 THR A C 1
ATOM 720 O O . THR A 1 94 ? 14.786 -2.313 -16.436 1.00 90.94 94 THR A O 1
ATOM 723 N N . LEU A 1 95 ? 13.992 -0.218 -16.586 1.00 88.12 95 LEU A N 1
ATOM 724 C CA . LEU A 1 95 ? 14.249 0.252 -15.238 1.00 88.12 95 LEU A CA 1
ATOM 725 C C . LEU A 1 95 ? 12.942 0.744 -14.613 1.00 88.12 95 LEU A C 1
ATOM 727 O O . LEU A 1 95 ? 11.972 1.049 -15.311 1.00 88.12 95 LEU A O 1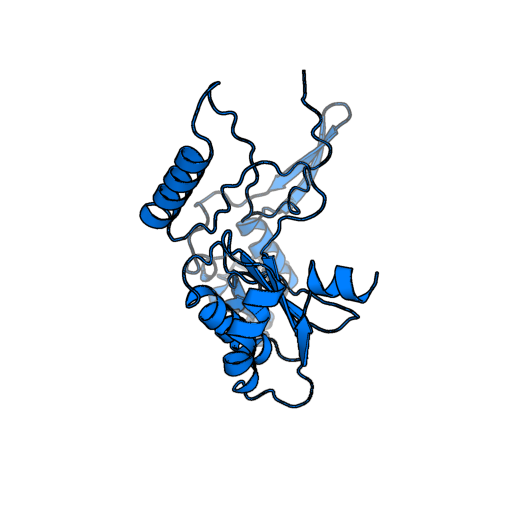
ATOM 731 N N . ASP A 1 96 ? 12.950 0.854 -13.285 1.00 85.56 96 ASP A N 1
ATOM 732 C CA . ASP A 1 96 ? 11.898 1.502 -12.500 1.00 85.56 96 ASP A CA 1
ATOM 733 C C . ASP A 1 96 ? 10.474 0.968 -12.792 1.00 85.56 96 ASP A C 1
ATOM 735 O O . ASP A 1 96 ? 9.507 1.732 -12.798 1.00 85.56 96 ASP A O 1
ATOM 739 N N . VAL A 1 97 ? 10.355 -0.345 -13.047 1.00 91.38 97 VAL A N 1
ATOM 740 C CA . VAL A 1 97 ? 9.074 -1.022 -13.303 1.00 91.38 97 VAL A CA 1
ATOM 741 C C . VAL A 1 97 ? 8.268 -1.136 -12.013 1.00 91.38 97 VAL A C 1
ATOM 743 O O . VAL A 1 97 ? 8.765 -1.696 -11.036 1.00 91.38 97 VAL A O 1
ATOM 746 N N . ARG A 1 98 ? 7.034 -0.623 -12.013 1.00 89.38 98 ARG A N 1
ATOM 747 C CA . ARG A 1 98 ? 6.173 -0.582 -10.820 1.00 89.38 98 ARG A CA 1
ATOM 748 C C . ARG A 1 98 ? 4.705 -0.312 -11.121 1.00 89.38 98 ARG A C 1
ATOM 750 O O . ARG A 1 98 ? 4.386 0.274 -12.158 1.00 89.38 98 ARG A O 1
ATOM 757 N N . ASP A 1 99 ? 3.854 -0.581 -10.136 1.00 92.00 99 ASP A N 1
ATOM 758 C CA . ASP A 1 99 ? 2.454 -0.169 -10.098 1.00 92.00 99 ASP A CA 1
ATOM 759 C C . ASP A 1 99 ? 2.154 0.977 -9.101 1.00 92.00 99 ASP A C 1
ATOM 761 O O . ASP A 1 99 ? 2.884 1.232 -8.140 1.00 92.00 99 ASP A O 1
ATOM 765 N N . ASP A 1 100 ? 1.055 1.699 -9.335 1.00 88.12 100 ASP A N 1
ATOM 766 C CA . ASP A 1 100 ? 0.596 2.834 -8.518 1.00 88.12 100 ASP A CA 1
ATOM 767 C C . ASP A 1 100 ? -0.259 2.453 -7.289 1.00 88.12 100 ASP A C 1
ATOM 769 O O . ASP A 1 100 ? -0.641 3.326 -6.498 1.00 88.12 100 ASP A O 1
ATOM 773 N N . TRP A 1 101 ? -0.551 1.165 -7.095 1.00 85.56 101 TRP A N 1
ATOM 774 C CA . TRP A 1 101 ? -1.269 0.609 -5.941 1.00 85.56 101 TRP A CA 1
ATOM 775 C C . TRP A 1 101 ? -0.345 0.098 -4.840 1.00 85.56 101 TRP A C 1
ATOM 777 O O . TRP A 1 101 ? -0.840 -0.185 -3.742 1.00 85.56 101 TRP A O 1
ATOM 787 N N . ARG A 1 102 ? 0.962 0.011 -5.124 1.00 77.06 102 ARG A N 1
ATOM 788 C CA . ARG A 1 102 ? 2.048 -0.336 -4.200 1.00 77.06 102 ARG A CA 1
ATOM 789 C C . ARG A 1 102 ? 1.792 -1.638 -3.423 1.00 77.06 102 ARG A C 1
ATOM 791 O O . ARG A 1 102 ? 0.833 -2.392 -3.649 1.00 77.06 102 ARG A O 1
ATOM 798 N N . THR A 1 103 ? 2.693 -1.928 -2.488 1.00 77.00 103 THR A N 1
ATOM 799 C CA . THR A 1 103 ? 2.577 -3.058 -1.565 1.00 77.00 103 THR A CA 1
ATOM 800 C C . THR A 1 103 ? 1.393 -2.878 -0.618 1.00 77.00 103 THR A C 1
ATOM 802 O O . THR A 1 103 ? 1.088 -1.776 -0.159 1.00 77.00 103 THR A O 1
ATOM 805 N N . ARG A 1 104 ? 0.728 -3.990 -0.295 1.00 80.56 104 ARG A N 1
ATOM 806 C CA . ARG A 1 104 ? -0.326 -4.014 0.721 1.00 80.56 104 ARG A CA 1
ATOM 807 C C . ARG A 1 104 ? 0.229 -3.655 2.095 1.00 80.56 104 ARG A C 1
ATOM 809 O O . ARG A 1 104 ? 1.327 -4.075 2.451 1.00 80.56 104 ARG A O 1
ATOM 816 N N . LEU A 1 105 ? -0.562 -2.922 2.868 1.00 80.88 105 LEU A N 1
ATOM 817 C CA . LEU A 1 105 ? -0.253 -2.626 4.258 1.00 80.88 105 LEU A CA 1
ATOM 818 C C . LEU A 1 105 ? -0.856 -3.698 5.157 1.00 80.88 105 LEU A C 1
ATOM 820 O O . LEU A 1 105 ? -1.940 -4.226 4.894 1.00 80.88 105 LEU A O 1
ATOM 824 N N . LEU A 1 106 ? -0.131 -4.006 6.226 1.00 81.44 106 LEU A N 1
ATOM 825 C CA . LEU A 1 106 ? -0.642 -4.830 7.305 1.00 81.44 106 LEU A CA 1
ATOM 826 C C . LEU A 1 106 ? -1.609 -3.987 8.141 1.00 81.44 106 LEU A C 1
ATOM 828 O O . LEU A 1 106 ? -1.214 -2.983 8.733 1.00 81.44 106 LEU A O 1
ATOM 832 N N . ARG A 1 107 ? -2.869 -4.406 8.175 1.00 84.12 107 ARG A N 1
ATOM 833 C CA . ARG A 1 107 ? -3.924 -3.885 9.042 1.00 84.12 107 ARG A CA 1
ATOM 834 C C . ARG A 1 107 ? -4.270 -4.947 10.078 1.00 84.12 107 ARG A C 1
ATOM 836 O O . ARG A 1 107 ? -4.168 -6.134 9.795 1.00 84.12 107 ARG A O 1
ATOM 843 N N . TYR A 1 108 ? -4.685 -4.530 11.265 1.00 86.00 108 TYR A N 1
ATOM 844 C CA . TYR A 1 108 ? -5.226 -5.435 12.274 1.00 86.00 108 TYR A CA 1
ATOM 845 C C . TYR A 1 108 ? -6.722 -5.181 12.413 1.00 86.00 108 TYR A C 1
ATOM 847 O O . TYR A 1 108 ? -7.124 -4.074 12.774 1.00 86.00 108 TYR A O 1
ATOM 855 N N . ASP A 1 109 ? -7.526 -6.198 12.123 1.00 90.06 109 ASP A N 1
ATOM 856 C CA . ASP A 1 109 ? -8.974 -6.150 12.280 1.00 90.06 109 ASP A CA 1
ATOM 857 C C . ASP A 1 109 ? -9.327 -6.680 13.673 1.00 90.06 109 ASP A C 1
ATOM 859 O O . ASP A 1 109 ? -8.963 -7.795 14.044 1.00 90.06 109 ASP A O 1
ATOM 863 N N . VAL A 1 110 ? -10.017 -5.861 14.469 1.00 91.25 110 VAL A N 1
ATOM 864 C CA . VAL A 1 110 ? -10.481 -6.241 15.809 1.00 91.25 110 VAL A CA 1
ATOM 865 C C . VAL A 1 110 ? -11.889 -6.815 15.689 1.00 91.25 110 VAL A C 1
ATOM 867 O O . VAL A 1 110 ? -12.872 -6.082 15.569 1.00 91.25 110 VAL A O 1
ATOM 870 N N . VAL A 1 111 ? -11.984 -8.142 15.710 1.00 93.69 111 VAL A N 1
ATOM 871 C CA . VAL A 1 111 ? -13.242 -8.885 15.607 1.00 93.69 111 VAL A CA 1
ATOM 872 C C . VAL A 1 111 ? -13.837 -9.046 17.003 1.00 93.69 111 VAL A C 1
ATOM 874 O O . VAL A 1 111 ? -13.420 -9.905 17.778 1.00 93.69 111 VAL A O 1
ATOM 877 N N . VAL A 1 112 ? -14.798 -8.187 17.346 1.00 94.88 112 VAL A N 1
ATOM 878 C CA . VAL A 1 112 ? -15.425 -8.160 18.677 1.00 94.88 112 VAL A CA 1
ATOM 879 C C . VAL A 1 112 ? -16.482 -9.258 18.816 1.00 94.88 112 VAL A C 1
ATOM 881 O O . VAL A 1 112 ? -17.435 -9.326 18.037 1.00 94.88 112 VAL A O 1
ATOM 884 N N . ASP A 1 113 ? -16.364 -10.064 19.870 1.00 95.75 113 ASP A N 1
ATOM 885 C CA . ASP A 1 113 ? -17.425 -10.947 20.348 1.00 95.75 113 ASP A CA 1
ATOM 886 C C . ASP A 1 113 ? -18.461 -10.101 21.099 1.00 95.75 113 ASP A C 1
ATOM 888 O O . ASP A 1 113 ? -18.304 -9.756 22.274 1.00 95.75 113 ASP A O 1
ATOM 892 N N . GLN A 1 114 ? -19.533 -9.738 20.392 1.00 93.88 114 GLN A N 1
ATOM 893 C CA . GLN A 1 114 ? -20.570 -8.857 20.929 1.00 93.88 114 GLN A CA 1
ATOM 894 C C . GLN A 1 114 ? -21.241 -9.436 22.180 1.00 93.88 114 GLN A C 1
ATOM 896 O O . GLN A 1 114 ? -21.631 -8.675 23.061 1.00 93.88 114 GLN A O 1
ATOM 901 N N . TYR A 1 115 ? -21.356 -10.763 22.298 1.00 94.88 115 TYR A N 1
ATOM 902 C CA . TYR A 1 115 ? -21.976 -11.387 23.464 1.00 94.88 115 TYR A CA 1
ATOM 903 C C . TYR A 1 115 ? -21.094 -11.220 24.702 1.00 94.88 115 TYR A C 1
ATOM 905 O O . TYR A 1 115 ? -21.577 -10.786 25.749 1.00 94.88 115 TYR A O 1
ATOM 913 N N . LYS A 1 116 ? -19.791 -11.501 24.582 1.00 93.94 116 LYS A N 1
ATOM 914 C CA . LYS A 1 116 ? -18.844 -11.303 25.690 1.00 93.94 116 LYS A CA 1
ATOM 915 C C . LYS A 1 116 ? -18.692 -9.830 26.057 1.00 93.94 116 LYS A C 1
ATOM 917 O O . LYS A 1 116 ? -18.661 -9.514 27.244 1.00 93.94 116 LYS A O 1
ATOM 922 N N . ALA A 1 117 ? -18.648 -8.938 25.066 1.00 93.31 117 ALA A N 1
ATOM 923 C CA . ALA A 1 117 ? -18.584 -7.497 25.299 1.00 93.31 117 ALA A CA 1
ATOM 924 C C . ALA A 1 117 ? -19.812 -7.000 26.083 1.00 93.31 117 ALA A C 1
ATOM 926 O O . ALA A 1 117 ? -19.656 -6.334 27.105 1.00 93.31 117 ALA A O 1
ATOM 927 N N . LEU A 1 118 ? -21.024 -7.404 25.678 1.00 92.19 118 LEU A N 1
ATOM 928 C CA . LEU A 1 118 ? -22.263 -7.053 26.381 1.00 92.19 118 LEU A CA 1
ATOM 929 C C . LEU A 1 118 ? -22.295 -7.591 27.817 1.00 92.19 118 LEU A C 1
ATOM 931 O O . LEU A 1 118 ? -22.656 -6.852 28.730 1.00 92.19 118 LEU A O 1
ATOM 935 N N . HIS A 1 119 ? -21.883 -8.844 28.036 1.00 90.88 119 HIS A N 1
ATOM 936 C CA . HIS A 1 119 ? -21.796 -9.429 29.384 1.00 90.88 119 HIS A CA 1
ATOM 937 C C . HIS A 1 119 ? -20.782 -8.723 30.281 1.00 90.88 119 HIS A C 1
ATOM 939 O O . HIS A 1 119 ? -21.020 -8.574 31.477 1.00 90.88 119 HIS A O 1
ATOM 945 N N . ALA A 1 120 ? -19.673 -8.253 29.712 1.00 90.88 120 ALA A N 1
ATOM 946 C CA . ALA A 1 120 ? -18.674 -7.459 30.421 1.00 90.88 120 ALA A CA 1
ATOM 947 C C . ALA A 1 120 ? -19.096 -5.988 30.621 1.00 90.88 120 ALA A C 1
ATOM 949 O O . ALA A 1 120 ? -18.365 -5.224 31.249 1.00 90.88 120 ALA A O 1
ATOM 950 N N . GLY A 1 121 ? -20.253 -5.572 30.090 1.00 91.94 121 GLY A N 1
ATOM 951 C CA . GLY A 1 121 ? -20.706 -4.182 30.129 1.00 91.94 121 GLY A CA 1
ATOM 952 C C . GLY A 1 121 ? -19.834 -3.235 29.299 1.00 91.94 121 GLY A C 1
ATOM 953 O O . GLY A 1 121 ? -19.744 -2.054 29.627 1.00 91.94 121 GLY A O 1
ATOM 954 N N . VAL A 1 122 ? -19.177 -3.754 28.258 1.00 94.69 122 VAL A N 1
ATOM 955 C CA . VAL A 1 122 ? -18.268 -3.025 27.368 1.00 94.69 122 VAL A CA 1
ATOM 956 C C . VAL A 1 122 ? -18.980 -2.666 26.072 1.00 94.69 122 VAL A C 1
ATOM 958 O O . VAL A 1 122 ? -19.529 -3.529 25.383 1.00 94.69 122 VAL A O 1
ATOM 961 N N . SER A 1 123 ? -18.923 -1.391 25.701 1.00 92.00 123 SER A N 1
ATOM 962 C CA . SER A 1 123 ? -19.393 -0.908 24.406 1.00 92.00 123 SER A CA 1
ATOM 963 C C . SER A 1 123 ? -18.281 -0.917 23.350 1.00 92.00 123 SER A C 1
ATOM 965 O O . SER A 1 123 ? -17.088 -0.899 23.653 1.00 92.00 123 SER A O 1
ATOM 967 N N . THR A 1 124 ? -18.661 -0.870 22.072 1.00 90.38 124 THR A N 1
ATOM 968 C CA . THR A 1 124 ? -17.706 -0.660 20.969 1.00 90.38 124 THR A CA 1
ATOM 969 C C . THR A 1 124 ? -16.966 0.674 21.080 1.00 90.38 124 THR A C 1
ATOM 971 O O . THR A 1 124 ? -15.826 0.778 20.631 1.00 90.38 124 THR A O 1
ATOM 974 N N . GLN A 1 125 ? -17.581 1.679 21.710 1.00 90.44 125 GLN A N 1
ATOM 975 C CA . GLN A 1 125 ? -16.954 2.969 21.975 1.00 90.44 125 GLN A CA 1
ATOM 976 C C . GLN A 1 125 ? -15.826 2.850 23.007 1.00 90.44 125 GLN A C 1
ATOM 978 O O . GLN A 1 125 ? -14.761 3.421 22.781 1.00 90.44 125 GLN A O 1
ATOM 983 N N . ASP A 1 126 ? -16.017 2.076 24.079 1.00 92.25 126 ASP A N 1
ATOM 984 C CA . ASP A 1 126 ? -14.975 1.839 25.091 1.00 92.25 126 ASP A CA 1
ATOM 985 C C . ASP A 1 126 ? -13.752 1.155 24.461 1.00 92.25 126 ASP A C 1
ATOM 987 O O . ASP A 1 126 ? -12.608 1.542 24.703 1.00 92.25 126 ASP A O 1
ATOM 991 N N . ILE A 1 127 ? -13.997 0.179 23.577 1.00 92.25 127 ILE A N 1
ATOM 992 C CA . ILE A 1 127 ? -12.945 -0.522 22.829 1.00 92.25 127 ILE A CA 1
ATOM 993 C C . ILE A 1 127 ? -12.182 0.449 21.919 1.00 92.25 127 ILE A C 1
ATOM 995 O O . ILE A 1 127 ? -10.950 0.479 21.930 1.00 92.25 127 ILE A O 1
ATOM 999 N N . ALA A 1 128 ? -12.902 1.267 21.145 1.00 90.06 128 ALA A N 1
ATOM 1000 C CA . ALA A 1 128 ? -12.295 2.236 20.237 1.00 90.06 128 ALA A CA 1
ATOM 1001 C C . ALA A 1 128 ? -11.461 3.289 20.986 1.00 90.06 128 ALA A C 1
ATOM 1003 O O . ALA A 1 128 ? -10.353 3.613 20.556 1.00 90.06 128 ALA A O 1
ATOM 1004 N N . GLN A 1 129 ? -11.959 3.791 22.121 1.00 89.06 129 GLN A N 1
ATOM 1005 C CA . GLN A 1 129 ? -11.244 4.761 22.951 1.00 89.06 129 GLN A CA 1
ATOM 1006 C C . GLN A 1 129 ? -9.962 4.173 23.542 1.00 89.06 129 GLN A C 1
ATOM 1008 O O . GLN A 1 129 ? -8.920 4.825 23.475 1.00 89.06 129 GLN A O 1
ATOM 1013 N N . ALA A 1 130 ? -10.009 2.944 24.063 1.00 89.62 130 ALA A N 1
ATOM 1014 C CA . ALA A 1 130 ? -8.828 2.268 24.595 1.00 89.62 130 ALA A CA 1
ATOM 1015 C C . ALA A 1 130 ? -7.751 2.060 23.514 1.00 89.62 130 ALA A C 1
ATOM 1017 O O . ALA A 1 130 ? -6.583 2.391 23.722 1.00 89.62 130 ALA A O 1
ATOM 1018 N N . LEU A 1 131 ? -8.145 1.606 22.318 1.00 88.62 131 LEU A N 1
ATOM 1019 C CA . LEU A 1 131 ? -7.223 1.433 21.190 1.00 88.62 131 LEU A CA 1
ATOM 1020 C C . LEU A 1 131 ? -6.646 2.766 20.689 1.00 88.62 131 LEU A C 1
ATOM 1022 O O . LEU A 1 131 ? -5.466 2.837 20.341 1.00 88.62 131 LEU A O 1
ATOM 1026 N N . GLN A 1 132 ? -7.447 3.835 20.669 1.00 86.19 132 GLN A N 1
ATOM 1027 C CA . GLN A 1 132 ? -6.983 5.167 20.282 1.00 86.19 132 GLN A CA 1
ATOM 1028 C C . GLN A 1 132 ? -5.982 5.734 21.293 1.00 86.19 132 GLN A C 1
ATOM 1030 O O . GLN A 1 132 ? -4.928 6.234 20.890 1.00 86.19 132 GLN A O 1
ATOM 1035 N N . LEU A 1 133 ? -6.298 5.637 22.589 1.00 85.56 133 LEU A N 1
ATOM 1036 C CA . LEU A 1 133 ? -5.445 6.097 23.684 1.00 85.56 133 LEU A CA 1
ATOM 1037 C C . LEU A 1 133 ? -4.072 5.418 23.644 1.00 85.56 133 LEU A C 1
ATOM 1039 O O . LEU A 1 133 ? -3.055 6.078 23.865 1.00 85.56 133 LEU A O 1
ATOM 1043 N N . ARG A 1 134 ? -4.058 4.128 23.303 1.00 81.69 134 ARG A N 1
ATOM 1044 C CA . ARG A 1 134 ? -2.848 3.324 23.171 1.00 81.69 134 ARG A CA 1
ATOM 1045 C C . ARG A 1 134 ? -2.028 3.642 21.914 1.00 81.69 134 ARG A C 1
ATOM 1047 O O . ARG A 1 134 ? -0.826 3.855 22.017 1.00 81.69 134 ARG A O 1
ATOM 1054 N N . ASN A 1 135 ? -2.652 3.687 20.732 1.00 78.50 135 ASN A N 1
ATOM 1055 C CA . ASN A 1 135 ? -1.915 3.773 19.460 1.00 78.50 135 ASN A CA 1
ATOM 1056 C C . ASN A 1 135 ? -1.508 5.202 19.074 1.00 78.50 135 ASN A C 1
ATOM 1058 O O . ASN A 1 135 ? -0.356 5.455 18.732 1.00 78.50 135 ASN A O 1
ATOM 1062 N N . ASN A 1 136 ? -2.450 6.148 19.110 1.00 75.81 136 ASN A N 1
ATOM 1063 C CA . ASN A 1 136 ? -2.223 7.521 18.634 1.00 75.81 136 ASN A CA 1
ATOM 1064 C C . ASN A 1 136 ? -2.211 8.545 19.781 1.00 75.81 136 ASN A C 1
ATOM 1066 O O . ASN A 1 136 ? -1.718 9.672 19.630 1.00 75.81 136 ASN A O 1
ATOM 1070 N N . GLY A 1 137 ? -2.705 8.132 20.947 1.00 80.12 137 GLY A N 1
ATOM 1071 C CA . GLY A 1 137 ? -3.108 9.018 22.021 1.00 80.12 137 GLY A CA 1
ATOM 1072 C C . GLY A 1 137 ? -4.484 9.626 21.771 1.00 80.12 137 GLY A C 1
ATOM 1073 O O . GLY A 1 137 ? -4.972 9.720 20.642 1.00 80.12 137 GLY A O 1
ATOM 1074 N N . LEU A 1 138 ? -5.109 10.064 22.855 1.00 83.19 138 LEU A N 1
ATOM 1075 C CA . LEU A 1 138 ? -6.396 10.739 22.840 1.00 83.19 138 LEU A CA 1
ATOM 1076 C C . LEU A 1 138 ? -6.168 12.239 23.025 1.00 83.19 138 LEU A C 1
ATOM 1078 O O . LEU A 1 138 ? -5.600 12.659 24.033 1.00 83.19 138 LEU A O 1
ATOM 1082 N N . SER A 1 139 ? -6.590 13.063 22.063 1.00 84.12 139 SER A N 1
ATOM 1083 C CA . SER A 1 139 ? -6.579 14.516 22.260 1.00 84.12 139 SER A CA 1
ATOM 1084 C C . SER A 1 139 ? -7.646 14.873 23.291 1.00 84.12 139 SER A C 1
ATOM 1086 O O . SER A 1 139 ? -8.828 14.620 23.075 1.00 84.12 139 SER A O 1
ATOM 1088 N N . VAL A 1 140 ? -7.212 15.405 24.432 1.00 88.50 140 VAL A N 1
ATOM 1089 C CA . VAL A 1 140 ? -8.087 15.696 25.579 1.00 88.50 140 VAL A CA 1
ATOM 1090 C C . VAL A 1 140 ? -8.407 17.181 25.704 1.00 88.50 140 VAL A C 1
ATOM 1092 O O . VAL A 1 140 ? -9.435 17.541 26.267 1.00 88.50 140 VAL A O 1
ATOM 1095 N N . SER A 1 141 ? -7.527 18.048 25.202 1.00 91.69 141 SER A N 1
ATOM 1096 C CA . SER A 1 141 ? -7.699 19.500 25.223 1.00 91.69 141 SER A CA 1
ATOM 1097 C C . SER A 1 141 ? -6.732 20.163 24.235 1.00 91.69 141 SER A C 1
ATOM 1099 O O . SER A 1 141 ? -5.928 19.488 23.589 1.00 91.69 141 SER A O 1
ATOM 1101 N N . SER A 1 142 ? -6.777 21.486 24.139 1.00 92.50 142 SER A N 1
ATOM 1102 C CA . SER A 1 142 ? -5.795 22.305 23.431 1.00 92.50 142 SER A CA 1
ATOM 1103 C C . SER A 1 142 ? -5.297 23.428 24.336 1.00 92.50 142 SER A C 1
ATOM 1105 O O . SER A 1 142 ? -6.088 24.063 25.031 1.00 92.50 142 SER A O 1
ATOM 1107 N N . LEU A 1 143 ? -3.997 23.695 24.298 1.00 94.06 143 LEU A N 1
ATOM 1108 C CA . LEU A 1 143 ? -3.357 24.839 24.931 1.00 94.06 143 LEU A CA 1
ATOM 1109 C C . LEU A 1 143 ? -3.120 25.927 23.883 1.00 94.06 143 LEU A C 1
ATOM 1111 O O . LEU A 1 143 ? -2.583 25.643 22.815 1.00 94.06 143 LEU A O 1
ATOM 1115 N N . GLN A 1 144 ? -3.480 27.167 24.197 1.00 95.06 144 GLN A N 1
ATOM 1116 C CA . GLN A 1 144 ? -3.106 28.307 23.367 1.00 95.06 144 GLN A CA 1
ATOM 1117 C C . GLN A 1 144 ? -1.671 28.733 23.705 1.00 95.06 144 GLN A C 1
ATOM 1119 O O . GLN A 1 144 ? -1.400 29.130 24.838 1.00 95.06 144 GLN A O 1
ATOM 1124 N N . ASP A 1 145 ? -0.775 28.665 22.724 1.00 92.00 145 ASP A N 1
ATOM 1125 C CA . ASP A 1 145 ? 0.596 29.170 22.794 1.00 92.00 145 ASP A CA 1
ATOM 1126 C C . ASP A 1 145 ? 0.763 30.311 21.778 1.00 92.00 145 ASP A C 1
ATOM 1128 O O . ASP A 1 145 ? 0.909 30.105 20.568 1.00 92.00 145 ASP A O 1
ATOM 1132 N N . GLY A 1 146 ? 0.617 31.546 22.266 1.00 92.94 146 GLY A N 1
ATOM 1133 C CA . GLY A 1 146 ? 0.544 32.743 21.428 1.00 92.94 146 GLY A CA 1
ATOM 1134 C C . GLY A 1 146 ? -0.641 32.690 20.458 1.00 92.94 146 GLY A C 1
ATOM 1135 O O . GLY A 1 146 ? -1.798 32.622 20.872 1.00 92.94 146 GLY A O 1
ATOM 1136 N N . GLU A 1 147 ? -0.357 32.713 19.156 1.00 92.88 147 GLU A N 1
ATOM 1137 C CA . GLU A 1 147 ? -1.362 32.602 18.086 1.00 92.88 147 GLU A CA 1
ATOM 1138 C C . GLU A 1 147 ? -1.626 31.148 17.650 1.00 92.88 147 GLU A C 1
ATOM 1140 O O . GLU A 1 147 ? -2.496 30.902 16.816 1.00 92.88 147 GLU A O 1
ATOM 1145 N N . THR A 1 148 ? -0.914 30.169 18.219 1.00 89.56 148 THR A N 1
ATOM 1146 C CA . THR A 1 148 ? -1.022 28.754 17.832 1.00 89.56 148 THR A CA 1
ATOM 1147 C C . THR A 1 148 ? -1.789 27.953 18.881 1.00 89.56 148 THR A C 1
ATOM 1149 O O . THR A 1 148 ? -1.502 28.036 20.072 1.00 89.56 148 THR A O 1
ATOM 1152 N N . ALA A 1 149 ? -2.741 27.126 18.447 1.00 92.12 149 ALA A N 1
ATOM 1153 C CA . ALA A 1 149 ? -3.377 26.132 19.309 1.00 92.12 149 ALA A CA 1
ATOM 1154 C C . ALA A 1 149 ? -2.598 24.809 19.243 1.00 92.12 149 ALA A C 1
ATOM 1156 O O . ALA A 1 149 ? -2.449 24.216 18.173 1.00 92.12 149 ALA A O 1
ATOM 1157 N N . VAL A 1 150 ? -2.113 24.333 20.388 1.00 92.81 150 VAL A N 1
ATOM 1158 C CA . VAL A 1 150 ? -1.344 23.090 20.527 1.00 92.81 150 VAL A CA 1
ATOM 1159 C C . VAL A 1 150 ? -2.209 22.032 21.205 1.00 92.81 150 VAL A C 1
ATOM 1161 O O . VAL A 1 150 ? -2.739 22.255 22.290 1.00 92.81 150 VAL A O 1
ATOM 1164 N N . ALA A 1 151 ? -2.364 20.860 20.591 1.00 91.19 151 ALA A N 1
ATOM 1165 C CA . ALA A 1 151 ? -3.153 19.777 21.175 1.00 91.19 151 ALA A CA 1
ATOM 1166 C C . ALA A 1 151 ? -2.452 19.158 22.400 1.00 91.19 151 ALA A C 1
ATOM 1168 O O . ALA A 1 151 ? -1.291 18.757 22.331 1.00 91.19 151 ALA A O 1
ATOM 1169 N N . ILE A 1 152 ? -3.188 19.013 23.502 1.00 90.00 152 ILE A N 1
ATOM 1170 C CA . ILE A 1 152 ? -2.801 18.200 24.657 1.00 90.00 152 ILE A CA 1
ATOM 1171 C C . ILE A 1 152 ? -3.316 16.780 24.405 1.00 90.00 152 ILE A C 1
ATOM 1173 O O . ILE A 1 152 ? -4.521 16.561 24.250 1.00 90.00 152 ILE A O 1
ATOM 1177 N N . VAL A 1 153 ? -2.400 15.813 24.357 1.00 88.44 153 VAL A N 1
ATOM 1178 C CA . VAL A 1 153 ? -2.700 14.411 24.041 1.00 88.44 153 VAL A CA 1
ATOM 1179 C C . VAL A 1 153 ? -2.379 13.534 25.248 1.00 88.44 153 VAL A C 1
ATOM 1181 O O . VAL A 1 153 ? -1.237 13.487 25.699 1.00 88.44 153 VAL A O 1
ATOM 1184 N N . ALA A 1 154 ? -3.385 12.826 25.755 1.00 86.12 154 ALA A N 1
ATOM 1185 C CA . ALA A 1 154 ? -3.205 11.769 26.740 1.00 86.12 154 ALA A CA 1
ATOM 1186 C C . ALA A 1 154 ? -2.723 10.492 26.043 1.00 86.12 154 ALA A C 1
ATOM 1188 O O . ALA A 1 154 ? -3.218 10.137 24.972 1.00 86.12 154 ALA A O 1
ATOM 1189 N N . ARG A 1 155 ? -1.752 9.804 26.644 1.00 80.31 155 ARG A N 1
ATOM 1190 C CA . ARG A 1 155 ? -1.197 8.535 26.157 1.00 80.31 155 ARG A CA 1
ATOM 1191 C C . ARG A 1 155 ? -0.951 7.608 27.331 1.00 80.31 155 ARG A C 1
ATOM 1193 O O . ARG A 1 155 ? -0.639 8.072 28.428 1.00 80.31 155 ARG A O 1
ATOM 1200 N N . GLU A 1 156 ? -1.073 6.313 27.086 1.00 73.81 156 GLU A N 1
ATOM 1201 C CA . GLU A 1 156 ? -0.677 5.297 28.055 1.00 73.81 156 GLU A CA 1
ATOM 1202 C C . GLU A 1 156 ? 0.844 5.362 28.297 1.00 73.81 156 GLU A C 1
ATOM 1204 O O . GLU A 1 156 ? 1.632 5.518 27.360 1.00 73.81 156 GLU A O 1
ATOM 1209 N N . GLN A 1 157 ? 1.271 5.309 29.565 1.00 68.81 157 GLN A N 1
ATOM 1210 C CA . GLN A 1 157 ? 2.694 5.245 29.904 1.00 68.81 157 GLN A CA 1
ATOM 1211 C C . GLN A 1 157 ? 3.199 3.812 29.723 1.00 68.81 157 GLN A C 1
ATOM 1213 O O . GLN A 1 157 ? 2.991 2.975 30.595 1.00 68.81 157 GLN A O 1
ATOM 1218 N N . GLY A 1 158 ? 3.913 3.542 28.632 1.00 61.69 158 GLY A N 1
ATOM 1219 C CA . GLY A 1 158 ? 4.623 2.275 28.471 1.00 61.69 158 GLY A CA 1
ATOM 1220 C C . GLY A 1 158 ? 4.666 1.759 27.039 1.00 61.69 158 GLY A C 1
ATOM 1221 O O . GLY A 1 158 ? 3.683 1.819 26.320 1.00 61.69 158 GLY A O 1
ATOM 1222 N N . THR A 1 159 ? 5.849 1.244 26.704 1.00 52.66 159 THR A N 1
ATOM 1223 C CA . THR A 1 159 ? 6.264 0.436 25.545 1.00 52.66 159 THR A CA 1
ATOM 1224 C C . THR A 1 159 ? 6.019 1.013 24.138 1.00 52.66 159 THR A C 1
ATOM 1226 O O . THR A 1 159 ? 4.883 1.223 23.722 1.00 52.66 159 THR A O 1
ATOM 1229 N N . PRO A 1 160 ? 7.087 1.216 23.339 1.00 54.62 160 PRO A N 1
ATOM 1230 C CA . PRO A 1 160 ? 6.959 1.443 21.904 1.00 54.62 160 PRO A CA 1
ATOM 1231 C C . PRO A 1 160 ? 6.129 0.329 21.261 1.00 54.62 160 PRO A C 1
ATOM 1233 O O . PRO A 1 160 ? 6.378 -0.850 21.517 1.00 54.62 160 PRO A O 1
ATOM 1236 N N . ILE A 1 161 ? 5.178 0.715 20.410 1.00 56.06 161 ILE A N 1
ATOM 1237 C CA . ILE A 1 161 ? 4.330 -0.204 19.645 1.00 56.06 161 ILE A CA 1
ATOM 1238 C C . ILE A 1 161 ? 5.231 -1.232 18.946 1.00 56.06 161 ILE A C 1
ATOM 1240 O O . ILE A 1 161 ? 6.005 -0.889 18.051 1.00 56.06 161 ILE A O 1
ATOM 1244 N N . THR A 1 162 ? 5.146 -2.492 19.369 1.00 54.06 162 THR A N 1
ATOM 1245 C CA . THR A 1 162 ? 5.757 -3.637 18.681 1.00 54.06 162 THR A CA 1
ATOM 1246 C C . THR A 1 162 ? 4.669 -4.389 17.907 1.00 54.06 162 THR A C 1
ATOM 1248 O O . THR A 1 162 ? 3.489 -4.284 18.244 1.00 54.06 162 THR A O 1
ATOM 1251 N N . PRO A 1 163 ? 5.011 -5.079 16.805 1.00 54.31 163 PRO A N 1
ATOM 1252 C CA . PRO A 1 163 ? 4.020 -5.613 15.872 1.00 54.31 163 PRO A CA 1
ATOM 1253 C C . PRO A 1 163 ? 3.057 -6.618 16.530 1.00 54.31 163 PRO A C 1
ATOM 1255 O O . PRO A 1 163 ? 3.491 -7.464 17.306 1.00 54.31 163 PRO A O 1
ATOM 1258 N N . ALA A 1 164 ? 1.776 -6.531 16.139 1.00 52.88 164 ALA A N 1
ATOM 1259 C CA . ALA A 1 164 ? 0.634 -7.438 16.364 1.00 52.88 164 ALA A CA 1
ATOM 1260 C C . ALA A 1 164 ? 0.337 -7.890 17.800 1.00 52.88 164 ALA A C 1
ATOM 1262 O O . ALA A 1 164 ? -0.741 -7.610 18.320 1.00 52.88 164 ALA A O 1
ATOM 1263 N N . ASN A 1 165 ? 1.282 -8.603 18.417 1.00 53.47 165 ASN A N 1
ATOM 1264 C CA . ASN A 1 165 ? 1.103 -9.371 19.651 1.00 53.47 165 ASN A CA 1
ATOM 1265 C C . ASN A 1 165 ? 0.796 -8.501 20.867 1.00 53.47 165 ASN A C 1
ATOM 1267 O O . ASN A 1 165 ? 0.425 -9.022 21.915 1.00 53.47 165 ASN A O 1
ATOM 1271 N N . ASP A 1 166 ? 0.960 -7.188 20.738 1.00 71.81 166 ASP A N 1
ATOM 1272 C CA . ASP A 1 166 ? 0.697 -6.274 21.826 1.00 71.81 166 ASP A CA 1
ATOM 1273 C C . ASP A 1 166 ? -0.788 -5.869 21.887 1.00 71.81 166 ASP A C 1
ATOM 1275 O O . ASP A 1 166 ? -1.311 -5.673 22.975 1.00 71.81 166 ASP A O 1
ATOM 1279 N N . LEU A 1 167 ? -1.546 -5.831 20.781 1.00 81.69 167 LEU A N 1
ATOM 1280 C CA . LEU A 1 167 ? -2.933 -5.318 20.804 1.00 81.69 167 LEU A CA 1
ATOM 1281 C C . LEU A 1 167 ? -3.882 -6.134 21.698 1.00 81.69 167 LEU A C 1
ATOM 1283 O O . LEU A 1 167 ? -4.757 -5.558 22.350 1.00 81.69 167 LEU A O 1
ATOM 1287 N N . ASP A 1 168 ? -3.665 -7.442 21.804 1.00 86.38 168 ASP A N 1
ATOM 1288 C CA . ASP A 1 168 ? -4.445 -8.347 22.657 1.00 86.38 168 ASP A CA 1
ATOM 1289 C C . ASP A 1 168 ? -4.376 -7.991 24.149 1.00 86.38 168 ASP A C 1
ATOM 1291 O O . ASP A 1 168 ? -5.298 -8.312 24.910 1.00 86.38 168 ASP A O 1
ATOM 1295 N N . SER A 1 169 ? -3.298 -7.315 24.563 1.00 86.62 169 SER A N 1
ATOM 1296 C CA . SER A 1 169 ? -3.072 -6.867 25.938 1.00 86.62 169 SER A CA 1
ATOM 1297 C C . SER A 1 169 ? -3.726 -5.525 26.271 1.00 86.62 169 SER A C 1
ATOM 1299 O O . SER A 1 169 ? -3.637 -5.088 27.416 1.00 86.62 169 SER A O 1
ATOM 1301 N N . THR A 1 170 ? -4.419 -4.887 25.312 1.00 88.44 170 THR A N 1
ATOM 1302 C CA . THR A 1 170 ? -5.064 -3.581 25.539 1.00 88.44 170 THR A CA 1
ATOM 1303 C C . THR A 1 170 ? -6.076 -3.705 26.669 1.00 88.44 170 THR A C 1
ATOM 1305 O O . THR A 1 170 ? -7.017 -4.493 26.559 1.00 88.44 170 THR A O 1
ATOM 1308 N N . LEU A 1 171 ? -5.913 -2.918 27.732 1.00 90.81 171 LEU A N 1
ATOM 1309 C CA . LEU A 1 171 ? -6.906 -2.832 28.797 1.00 90.81 171 LEU A CA 1
ATOM 1310 C C . LEU A 1 171 ? -8.072 -1.950 28.353 1.00 90.81 171 LEU A C 1
ATOM 1312 O O . LEU A 1 171 ? -7.901 -0.789 27.987 1.00 90.81 171 LEU A O 1
ATOM 1316 N N . ILE A 1 172 ? -9.269 -2.519 28.405 1.00 92.94 172 ILE A N 1
ATOM 1317 C CA . ILE A 1 172 ? -10.528 -1.841 28.133 1.00 92.94 172 ILE A CA 1
ATOM 1318 C C . ILE A 1 172 ? -11.154 -1.466 29.469 1.00 92.94 172 ILE A C 1
ATOM 1320 O O . ILE A 1 172 ? -11.303 -2.315 30.350 1.00 92.94 172 ILE A O 1
ATOM 1324 N N . TYR A 1 173 ? -11.524 -0.195 29.603 1.00 89.94 173 TYR A N 1
ATOM 1325 C CA . TYR A 1 173 ? -12.148 0.362 30.798 1.00 89.94 173 TYR A CA 1
ATOM 1326 C C . TYR A 1 173 ? -13.638 0.584 30.514 1.00 89.94 173 TYR A C 1
ATOM 1328 O O . TYR A 1 173 ? -13.969 1.506 29.769 1.00 89.94 173 TYR A O 1
ATOM 1336 N N . PRO A 1 174 ? -14.542 -0.247 31.061 1.00 89.56 174 PRO A N 1
ATOM 1337 C CA . PRO A 1 174 ? -15.975 -0.071 30.859 1.00 89.56 174 PRO A CA 1
ATOM 1338 C C . PRO A 1 174 ? -16.455 1.269 31.429 1.00 89.56 174 PRO A C 1
ATOM 1340 O O . PRO A 1 174 ? -16.137 1.605 32.574 1.00 89.56 174 PRO A O 1
ATOM 1343 N N . ALA A 1 175 ? -17.301 1.996 30.694 1.00 85.50 175 ALA A N 1
ATOM 1344 C CA . ALA A 1 175 ? -17.892 3.252 31.175 1.00 85.50 175 ALA A CA 1
ATOM 1345 C C . ALA A 1 175 ? -18.727 3.088 32.463 1.00 85.50 175 ALA A C 1
ATOM 1347 O O . ALA A 1 175 ? -18.940 4.047 33.203 1.00 85.50 175 ALA A O 1
ATOM 1348 N N . SER A 1 176 ? -19.182 1.865 32.754 1.00 84.06 176 SER A N 1
ATOM 1349 C CA . SER A 1 176 ? -19.891 1.510 33.987 1.00 84.06 176 SER A CA 1
ATOM 1350 C C . SER A 1 176 ? -19.021 1.574 35.251 1.00 84.06 176 SER A C 1
ATOM 1352 O O . SER A 1 176 ? -19.560 1.500 36.354 1.00 84.06 176 SER A O 1
ATOM 1354 N N . GLY A 1 177 ? -17.693 1.685 35.114 1.00 82.44 177 GLY A N 1
ATOM 1355 C CA . GLY A 1 177 ? -16.747 1.608 36.230 1.00 82.44 177 GLY A CA 1
ATOM 1356 C C . GLY A 1 177 ? -16.473 0.179 36.713 1.00 82.44 177 GLY A C 1
ATOM 1357 O O . GLY A 1 177 ? -15.869 -0.005 37.769 1.00 82.44 177 GLY A O 1
ATOM 1358 N N . ALA A 1 178 ? -16.919 -0.834 35.962 1.00 85.94 178 ALA A N 1
ATOM 1359 C CA . ALA A 1 178 ? -16.562 -2.225 36.212 1.00 85.94 178 ALA A CA 1
ATOM 1360 C C . ALA A 1 178 ? -15.045 -2.457 36.067 1.00 85.94 178 ALA A C 1
ATOM 1362 O O . ALA A 1 178 ? -14.313 -1.628 35.521 1.00 85.94 178 ALA A O 1
ATOM 1363 N N . ALA A 1 179 ? -14.568 -3.598 36.575 1.00 89.06 179 ALA A N 1
ATOM 1364 C CA . ALA A 1 179 ? -13.155 -3.947 36.493 1.00 89.06 179 ALA A CA 1
ATOM 1365 C C . ALA A 1 179 ? -12.678 -3.954 35.024 1.00 89.06 179 ALA A C 1
ATOM 1367 O O . ALA A 1 179 ? -13.386 -4.491 34.166 1.00 89.06 179 ALA A O 1
ATOM 1368 N N . PRO A 1 180 ? -11.497 -3.380 34.726 1.00 91.31 180 PRO A N 1
ATOM 1369 C CA . PRO A 1 180 ? -10.953 -3.403 33.379 1.00 91.31 180 PRO A CA 1
ATOM 1370 C C . PRO A 1 180 ? -10.621 -4.832 32.954 1.00 91.31 180 PRO A C 1
ATOM 1372 O O . PRO A 1 180 ? -10.285 -5.687 33.778 1.00 91.31 180 PRO A O 1
ATOM 1375 N N . LEU A 1 181 ? -10.683 -5.077 31.651 1.00 93.81 181 LEU A N 1
ATOM 1376 C CA . LEU A 1 181 ? -10.396 -6.376 31.053 1.00 93.81 181 LEU A CA 1
ATOM 1377 C C . LEU A 1 181 ? -9.553 -6.219 29.794 1.00 93.81 181 LEU A C 1
ATOM 1379 O O . LEU A 1 181 ? -9.571 -5.179 29.144 1.00 93.81 181 LEU A O 1
ATOM 1383 N N . MET A 1 182 ? -8.816 -7.266 29.442 1.00 93.00 182 MET A N 1
ATOM 1384 C CA . MET A 1 182 ? -8.002 -7.275 28.230 1.00 93.00 182 MET A CA 1
ATOM 1385 C C . MET A 1 182 ? -8.883 -7.420 26.987 1.00 93.00 182 MET A C 1
ATOM 1387 O O . MET A 1 182 ? -9.885 -8.138 27.012 1.00 93.00 182 MET A O 1
ATOM 1391 N N . LEU A 1 183 ? -8.472 -6.801 25.880 1.00 93.06 183 LEU A N 1
ATOM 1392 C CA . LEU A 1 183 ? -9.154 -6.906 24.590 1.00 93.06 183 LEU A CA 1
ATOM 1393 C C . LEU A 1 183 ? -9.340 -8.367 24.163 1.00 93.06 183 LEU A C 1
ATOM 1395 O O . LEU A 1 183 ? -10.429 -8.741 23.736 1.00 93.06 183 LEU A O 1
ATOM 1399 N N . SER A 1 184 ? -8.320 -9.202 24.370 1.00 93.44 184 SER A N 1
ATOM 1400 C CA . SER A 1 184 ? -8.351 -10.650 24.101 1.00 93.44 184 SER A CA 1
ATOM 1401 C C . SER A 1 184 ? -9.480 -11.417 24.803 1.00 93.44 184 SER A C 1
ATOM 1403 O O . SER A 1 184 ? -9.860 -12.499 24.356 1.00 93.44 184 SER A O 1
ATOM 1405 N N . ALA A 1 185 ? -10.062 -10.882 25.881 1.00 93.81 185 ALA A N 1
ATOM 1406 C CA . ALA A 1 185 ? -11.198 -11.515 26.549 1.00 93.81 185 ALA A CA 1
ATOM 1407 C C . ALA A 1 185 ? -12.511 -11.370 25.757 1.00 93.81 185 ALA A C 1
ATOM 1409 O O . ALA A 1 185 ? -13.415 -12.194 25.912 1.00 93.81 185 ALA A O 1
ATOM 1410 N N . ILE A 1 186 ? -12.621 -10.339 24.914 1.00 94.56 186 ILE A N 1
ATOM 1411 C CA . ILE A 1 186 ? -13.865 -9.938 24.235 1.00 94.56 186 ILE A CA 1
ATOM 1412 C C . ILE A 1 186 ? -13.710 -9.730 22.724 1.00 94.56 186 ILE A C 1
ATOM 1414 O O . ILE A 1 186 ? -14.697 -9.454 22.050 1.00 94.56 186 ILE A O 1
ATOM 1418 N N . ALA A 1 187 ? -12.506 -9.848 22.173 1.00 94.56 187 ALA A N 1
ATOM 1419 C CA . ALA A 1 187 ? -12.245 -9.704 20.749 1.00 94.56 187 ALA A CA 1
ATOM 1420 C C . ALA A 1 187 ? -11.058 -10.566 20.308 1.00 94.56 187 ALA A C 1
ATOM 1422 O O . ALA A 1 187 ? -10.236 -10.992 21.117 1.00 94.56 187 ALA A O 1
ATOM 1423 N N . THR A 1 188 ? -10.970 -10.811 19.005 1.00 92.88 188 THR A N 1
ATOM 1424 C CA . THR A 1 188 ? -9.818 -11.437 18.349 1.00 92.88 188 THR A CA 1
ATOM 1425 C C . THR A 1 188 ? -9.188 -10.431 17.397 1.00 92.88 188 THR A C 1
ATOM 1427 O O . THR A 1 188 ? -9.900 -9.769 16.642 1.00 92.88 188 THR A O 1
ATOM 1430 N N . VAL A 1 189 ? -7.865 -10.288 17.448 1.00 90.25 189 VAL A N 1
ATOM 1431 C CA . VAL A 1 189 ? -7.118 -9.399 16.556 1.00 90.25 189 VAL A CA 1
ATOM 1432 C C . VAL A 1 189 ? -6.579 -10.214 15.385 1.00 90.25 189 VAL A C 1
ATOM 1434 O O . VAL A 1 189 ? -5.746 -11.101 15.562 1.00 90.25 189 VAL A O 1
ATOM 1437 N N . GLU A 1 190 ? -7.044 -9.913 14.177 1.00 90.38 190 GLU A N 1
ATOM 1438 C CA . GLU A 1 190 ? -6.661 -10.639 12.968 1.00 90.38 190 GLU A CA 1
ATOM 1439 C C . GLU A 1 190 ? -5.794 -9.766 12.049 1.00 90.38 190 GLU A C 1
ATOM 1441 O O . GLU A 1 190 ? -6.227 -8.683 11.643 1.00 90.38 190 GLU A O 1
ATOM 1446 N N . PRO A 1 191 ? -4.579 -10.204 11.673 1.00 86.81 191 PRO A N 1
ATOM 1447 C CA . PRO A 1 191 ? -3.793 -9.512 10.662 1.00 86.81 191 PRO A CA 1
ATOM 1448 C C . PRO A 1 191 ? -4.440 -9.678 9.282 1.00 86.81 191 PRO A C 1
ATOM 1450 O O . PRO A 1 191 ? -4.650 -10.790 8.800 1.00 86.81 191 PRO A O 1
ATOM 1453 N N . GLN A 1 192 ? -4.702 -8.561 8.617 1.00 85.31 192 GLN A N 1
ATOM 1454 C CA . GLN A 1 192 ? -5.272 -8.484 7.279 1.00 85.31 192 GLN A CA 1
ATOM 1455 C C . GLN A 1 192 ? -4.372 -7.647 6.370 1.00 85.31 192 GLN A C 1
ATOM 1457 O O . GLN A 1 192 ? -3.770 -6.659 6.783 1.00 85.31 192 GLN A O 1
ATOM 1462 N N . ALA A 1 193 ? -4.266 -8.044 5.103 1.00 84.38 193 ALA A N 1
ATOM 1463 C CA . ALA A 1 193 ? -3.497 -7.306 4.106 1.00 84.38 193 ALA A CA 1
ATOM 1464 C C . ALA A 1 193 ? -4.434 -6.438 3.258 1.00 84.38 193 ALA A C 1
ATOM 1466 O O . ALA A 1 193 ? -5.164 -6.963 2.410 1.00 84.38 193 ALA A O 1
ATOM 1467 N N . GLU A 1 194 ? -4.373 -5.120 3.435 1.00 83.19 194 GLU A N 1
ATOM 1468 C CA . GLU A 1 194 ? -5.207 -4.150 2.716 1.00 83.19 194 GLU A CA 1
ATOM 1469 C C . GLU A 1 194 ? -4.404 -3.386 1.652 1.00 83.19 194 GLU A C 1
ATOM 1471 O O . GLU A 1 194 ? -3.192 -3.196 1.775 1.00 83.19 194 GLU A O 1
ATOM 1476 N N . ALA A 1 195 ? -5.065 -2.955 0.575 1.00 77.88 195 ALA A N 1
ATOM 1477 C CA . ALA A 1 195 ? -4.460 -2.048 -0.394 1.00 77.88 195 ALA A CA 1
ATOM 1478 C C . ALA A 1 195 ? -4.071 -0.721 0.281 1.00 77.88 195 ALA A C 1
ATOM 1480 O O . ALA A 1 195 ? -4.911 -0.083 0.909 1.00 77.88 195 ALA A O 1
ATOM 1481 N N . SER A 1 196 ? -2.823 -0.270 0.111 1.00 76.94 196 SER A N 1
ATOM 1482 C CA . SER A 1 196 ? -2.401 1.037 0.637 1.00 76.94 196 SER A CA 1
ATOM 1483 C C . SER A 1 196 ? -3.150 2.190 -0.034 1.00 76.94 196 SER A C 1
ATOM 1485 O O . SER A 1 196 ? -3.389 3.229 0.574 1.00 76.94 196 SER A O 1
ATOM 1487 N N . THR A 1 197 ? -3.485 1.996 -1.310 1.00 81.19 197 THR A N 1
ATOM 1488 C CA . THR A 1 197 ? -4.097 2.989 -2.183 1.00 81.19 197 THR A CA 1
ATOM 1489 C C . THR A 1 197 ? -5.019 2.279 -3.165 1.00 81.19 197 THR A C 1
ATOM 1491 O O . THR A 1 197 ? -4.684 1.211 -3.673 1.00 81.19 197 THR A O 1
ATOM 1494 N N . ILE A 1 198 ? -6.170 2.885 -3.459 1.00 87.25 198 ILE A N 1
ATOM 1495 C CA . ILE A 1 198 ? -7.059 2.452 -4.540 1.00 87.25 198 ILE A CA 1
ATOM 1496 C C . ILE A 1 198 ? -7.161 3.604 -5.530 1.00 87.25 198 ILE A C 1
ATOM 1498 O O . ILE A 1 198 ? -7.842 4.594 -5.264 1.00 87.25 198 ILE A O 1
ATOM 1502 N N . GLN A 1 199 ? -6.502 3.460 -6.675 1.00 90.75 199 GLN A N 1
ATOM 1503 C CA . GLN A 1 199 ? -6.628 4.408 -7.774 1.00 90.75 199 GLN A CA 1
ATOM 1504 C C . GLN A 1 199 ? -7.883 4.121 -8.590 1.00 90.75 199 GLN A C 1
ATOM 1506 O O . GLN A 1 199 ? -8.288 2.969 -8.801 1.00 90.75 199 GLN A O 1
ATOM 1511 N N . ARG A 1 200 ? -8.526 5.201 -9.026 1.00 92.81 200 ARG A N 1
ATOM 1512 C CA . ARG A 1 200 ? -9.713 5.148 -9.870 1.00 92.81 200 ARG A CA 1
ATOM 1513 C 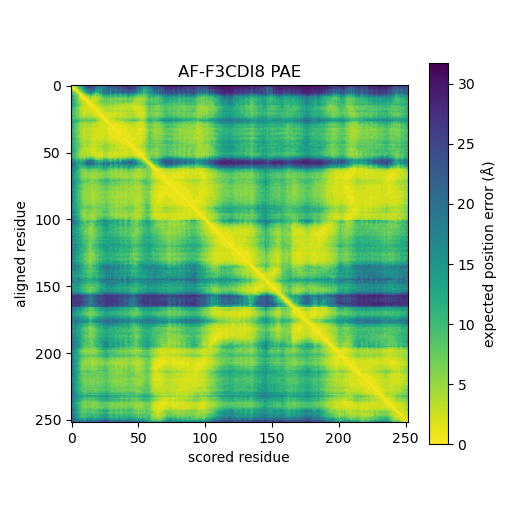C . ARG A 1 200 ? -9.564 6.090 -11.047 1.00 92.81 200 ARG A C 1
ATOM 1515 O O . ARG A 1 200 ? -9.087 7.209 -10.890 1.00 92.81 200 ARG A O 1
ATOM 1522 N N . ARG A 1 201 ? -10.047 5.652 -12.202 1.00 89.31 201 ARG A N 1
ATOM 1523 C CA . ARG A 1 201 ? -10.142 6.446 -13.424 1.00 89.31 201 ARG A CA 1
ATOM 1524 C C . ARG A 1 201 ? -11.558 6.310 -13.955 1.00 89.31 201 ARG A C 1
ATOM 1526 O O . ARG A 1 201 ? -12.063 5.200 -14.069 1.00 89.31 201 ARG A O 1
ATOM 1533 N N . ASN A 1 202 ? -12.220 7.438 -14.202 1.00 89.75 202 ASN A N 1
ATOM 1534 C CA . ASN A 1 202 ? -13.630 7.471 -14.609 1.00 89.75 202 ASN A CA 1
ATOM 1535 C C . ASN A 1 2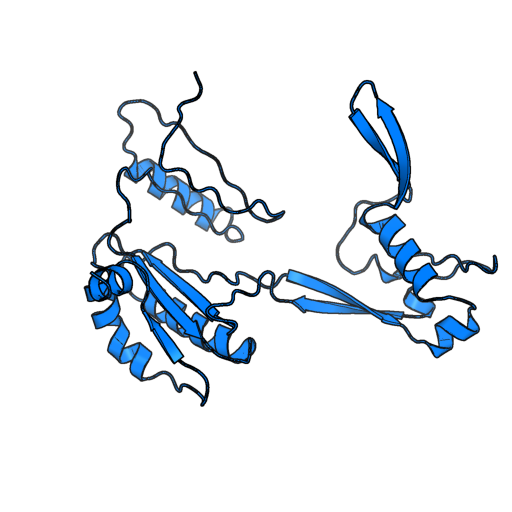02 ? -14.541 6.644 -13.677 1.00 89.75 202 ASN A C 1
ATOM 1537 O O . ASN A 1 202 ? -15.406 5.904 -14.128 1.00 89.75 202 ASN A O 1
ATOM 1541 N N . LEU A 1 203 ? -14.319 6.761 -12.357 1.00 92.38 203 LEU A N 1
ATOM 1542 C CA . LEU A 1 203 ? -15.012 6.032 -11.277 1.00 92.38 203 LEU A CA 1
ATOM 1543 C C . LEU A 1 203 ? -14.764 4.510 -11.218 1.00 92.38 203 LEU A C 1
ATOM 1545 O O . LEU A 1 203 ? -15.110 3.874 -10.216 1.00 92.38 203 LEU A O 1
ATOM 1549 N N . GLU A 1 204 ? -14.084 3.930 -12.203 1.00 94.81 204 GLU A N 1
ATOM 1550 C CA . GLU A 1 204 ? -13.659 2.530 -12.209 1.00 94.81 204 GLU A CA 1
ATOM 1551 C C . GLU A 1 204 ? -12.300 2.365 -11.524 1.00 94.81 204 GLU A C 1
ATOM 1553 O O . GLU A 1 204 ? -11.456 3.258 -11.577 1.00 94.81 204 GLU A O 1
ATOM 1558 N N . ARG A 1 205 ? -12.068 1.230 -10.852 1.00 95.31 205 ARG A N 1
ATOM 1559 C CA . ARG A 1 205 ? -10.749 0.941 -10.269 1.00 95.31 205 ARG A CA 1
ATOM 1560 C C . ARG A 1 205 ? -9.748 0.689 -11.391 1.00 95.31 205 ARG A C 1
ATOM 1562 O O . ARG A 1 205 ? -10.054 -0.041 -12.333 1.00 95.31 205 ARG A O 1
ATOM 1569 N N . ALA A 1 206 ? -8.562 1.269 -11.256 1.00 96.06 206 ALA A N 1
ATOM 1570 C CA . ALA A 1 206 ? -7.499 1.151 -12.238 1.00 96.06 206 ALA A CA 1
ATOM 1571 C C . ALA A 1 206 ? -6.149 0.969 -11.544 1.00 96.06 206 ALA A C 1
ATOM 1573 O O . ALA A 1 206 ? -5.897 1.646 -10.552 1.00 96.06 206 ALA A O 1
ATOM 1574 N N . ILE A 1 207 ? -5.301 0.085 -12.068 1.00 95.38 207 ILE A N 1
ATOM 1575 C CA . ILE A 1 207 ? -3.883 -0.012 -11.702 1.00 95.38 207 ILE A CA 1
ATOM 1576 C C . ILE A 1 207 ? -3.060 0.490 -12.880 1.00 95.38 207 ILE A C 1
ATOM 1578 O O . ILE A 1 207 ? -3.202 -0.029 -13.989 1.00 95.38 207 ILE A O 1
ATOM 1582 N N . THR A 1 208 ? -2.198 1.471 -12.639 1.00 95.50 208 THR A N 1
ATOM 1583 C CA . THR A 1 208 ? -1.244 1.970 -13.631 1.00 95.50 208 THR A CA 1
ATOM 1584 C C . THR A 1 208 ? 0.108 1.325 -13.391 1.00 95.50 208 THR A C 1
ATOM 1586 O O . THR A 1 208 ? 0.724 1.548 -12.352 1.00 95.50 208 THR A O 1
ATOM 1589 N N . VAL A 1 209 ? 0.580 0.562 -14.369 1.00 95.06 209 VAL A N 1
ATOM 1590 C CA . VAL A 1 209 ? 1.932 0.013 -14.415 1.00 95.06 209 VAL A CA 1
ATOM 1591 C C . VAL A 1 209 ? 2.792 0.909 -15.295 1.00 95.06 209 VAL A C 1
ATOM 1593 O O . VAL A 1 209 ? 2.412 1.235 -16.422 1.00 95.06 209 VAL A O 1
ATOM 1596 N N . VAL A 1 210 ? 3.954 1.297 -14.780 1.00 93.69 210 VAL A N 1
ATOM 1597 C CA . VAL A 1 210 ? 4.934 2.135 -15.470 1.00 93.69 210 VAL A CA 1
ATOM 1598 C C . VAL A 1 210 ? 6.251 1.379 -15.575 1.00 93.69 210 VAL A C 1
ATOM 1600 O O . VAL A 1 210 ? 6.628 0.681 -14.639 1.00 93.69 210 VAL A O 1
ATOM 1603 N N . GLY A 1 211 ? 6.960 1.533 -16.690 1.00 92.56 211 GLY A N 1
ATOM 1604 C CA . GLY A 1 211 ? 8.345 1.087 -16.844 1.00 92.56 211 GLY A CA 1
ATOM 1605 C C . GLY A 1 211 ? 9.109 2.022 -17.772 1.00 92.56 211 GLY A C 1
ATOM 1606 O O . GLY A 1 211 ? 8.553 2.492 -18.763 1.00 92.56 211 GLY A O 1
ATOM 1607 N N . HIS A 1 212 ? 10.367 2.309 -17.451 1.00 90.75 212 HIS A N 1
ATOM 1608 C CA . HIS A 1 212 ? 11.205 3.225 -18.223 1.00 90.75 212 HIS A CA 1
ATOM 1609 C C . HIS A 1 212 ? 12.332 2.457 -18.907 1.00 90.75 212 HIS A C 1
ATOM 1611 O O . HIS A 1 212 ? 13.097 1.766 -18.244 1.00 90.75 212 HIS A O 1
ATOM 1617 N N . ASN A 1 213 ? 12.475 2.590 -20.223 1.00 91.38 213 ASN A N 1
ATOM 1618 C CA . ASN A 1 213 ? 13.622 2.060 -20.948 1.00 91.38 213 ASN A CA 1
ATOM 1619 C C . ASN A 1 213 ? 14.386 3.211 -21.621 1.00 91.38 213 ASN A C 1
ATOM 1621 O O . ASN A 1 213 ? 13.909 3.742 -22.622 1.00 91.38 213 ASN A O 1
ATOM 1625 N N . PRO A 1 214 ? 15.590 3.571 -21.140 1.00 85.25 214 PRO A N 1
ATOM 1626 C CA . PRO A 1 214 ? 16.360 4.681 -21.706 1.00 85.25 214 PRO A CA 1
ATOM 1627 C C . PRO A 1 214 ? 16.797 4.479 -23.165 1.00 85.25 214 PRO A C 1
ATOM 1629 O O . PRO A 1 214 ? 17.260 5.424 -23.800 1.00 85.25 214 PRO A O 1
ATOM 1632 N N . SER A 1 215 ? 16.725 3.246 -23.680 1.00 88.12 215 SER A N 1
ATOM 1633 C CA . SER A 1 215 ? 17.185 2.887 -25.028 1.00 88.12 215 SER A CA 1
ATOM 1634 C C . SER A 1 215 ? 16.048 2.748 -26.042 1.00 88.12 215 SER A C 1
ATOM 1636 O O . SER A 1 215 ? 16.322 2.644 -27.236 1.00 88.12 215 SER A O 1
ATOM 1638 N N . LEU A 1 216 ? 14.788 2.715 -25.596 1.00 90.56 216 LEU A N 1
ATOM 1639 C CA . LEU A 1 216 ? 13.624 2.459 -26.444 1.00 90.56 216 LEU A CA 1
ATOM 1640 C C . LEU A 1 216 ? 12.593 3.580 -26.320 1.00 90.56 216 LEU A C 1
ATOM 1642 O O . LEU A 1 216 ? 12.475 4.230 -25.288 1.00 90.56 216 LEU A O 1
ATOM 1646 N N . THR A 1 217 ? 11.807 3.780 -27.376 1.00 90.62 217 THR A N 1
ATOM 1647 C CA . THR A 1 217 ? 10.638 4.671 -27.325 1.00 90.62 217 THR A CA 1
ATOM 1648 C C . THR A 1 217 ? 9.448 3.965 -26.674 1.00 90.62 217 THR A C 1
ATOM 1650 O O . THR A 1 217 ? 9.379 2.732 -26.693 1.00 90.62 217 THR A O 1
ATOM 1653 N N . ALA A 1 218 ? 8.475 4.723 -26.153 1.00 90.06 218 ALA A N 1
ATOM 1654 C CA . ALA A 1 218 ? 7.240 4.154 -25.604 1.00 90.06 218 ALA A CA 1
ATOM 1655 C C . ALA A 1 218 ? 6.534 3.225 -26.615 1.00 90.06 218 ALA A C 1
ATOM 1657 O O . ALA A 1 218 ? 6.116 2.123 -26.258 1.00 90.06 218 ALA A O 1
ATOM 1658 N N . THR A 1 219 ? 6.492 3.620 -27.893 1.00 91.62 219 THR A N 1
ATOM 1659 C CA . THR A 1 219 ? 5.903 2.828 -28.985 1.00 91.62 219 THR A CA 1
ATOM 1660 C C . THR A 1 219 ? 6.635 1.506 -29.178 1.00 91.62 219 THR A C 1
ATOM 1662 O O . THR A 1 219 ? 6.002 0.453 -29.197 1.00 91.62 219 THR A O 1
ATOM 1665 N N . SER A 1 220 ? 7.970 1.533 -29.238 1.00 92.62 220 SER A N 1
ATOM 1666 C CA . SER A 1 220 ? 8.778 0.317 -29.399 1.00 92.62 220 SER A CA 1
ATOM 1667 C C . SER A 1 220 ? 8.601 -0.654 -28.228 1.00 92.62 220 SER A C 1
ATOM 1669 O O . SER A 1 220 ? 8.552 -1.865 -28.435 1.00 92.62 220 SER A O 1
ATOM 1671 N N . ILE A 1 221 ? 8.471 -0.145 -26.996 1.00 93.50 221 ILE A N 1
ATOM 1672 C CA . ILE A 1 221 ? 8.186 -0.988 -25.823 1.00 93.50 221 ILE A CA 1
ATOM 1673 C C . ILE A 1 221 ? 6.821 -1.670 -25.984 1.00 93.50 221 ILE A C 1
ATOM 1675 O O . ILE A 1 221 ? 6.697 -2.867 -25.730 1.00 93.50 221 ILE A O 1
ATOM 1679 N N . ILE A 1 222 ? 5.798 -0.937 -26.431 1.00 91.44 222 ILE A N 1
ATOM 1680 C CA . ILE A 1 222 ? 4.452 -1.489 -26.630 1.00 91.44 222 ILE A CA 1
ATOM 1681 C C . ILE A 1 222 ? 4.430 -2.556 -27.715 1.00 91.44 222 ILE A C 1
ATOM 1683 O O . ILE A 1 222 ? 3.863 -3.624 -27.499 1.00 91.44 222 ILE A O 1
ATOM 1687 N N . GLU A 1 223 ? 5.089 -2.313 -28.844 1.00 93.44 223 GLU A N 1
ATOM 1688 C CA . GLU A 1 223 ? 5.207 -3.293 -29.925 1.00 93.44 223 GLU A CA 1
ATOM 1689 C C . GLU A 1 223 ? 5.906 -4.576 -29.457 1.00 93.44 223 GLU A C 1
ATOM 1691 O O . GLU A 1 223 ? 5.454 -5.678 -29.771 1.00 93.44 223 GLU A O 1
ATOM 1696 N N . HIS A 1 224 ? 6.962 -4.452 -28.645 1.00 93.50 224 HIS A N 1
ATOM 1697 C CA . HIS A 1 224 ? 7.653 -5.604 -28.065 1.00 93.50 224 HIS A CA 1
ATOM 1698 C C . HIS A 1 224 ? 6.781 -6.408 -27.098 1.00 93.50 224 HIS A C 1
ATOM 1700 O O . HIS A 1 224 ? 6.867 -7.639 -27.070 1.00 93.50 224 HIS A O 1
ATOM 1706 N N . LEU A 1 225 ? 5.957 -5.734 -26.297 1.00 93.81 225 LEU A N 1
ATOM 1707 C CA . LEU A 1 225 ? 5.120 -6.378 -25.286 1.00 93.81 225 LEU A CA 1
ATOM 1708 C C . LEU A 1 225 ? 3.785 -6.883 -25.845 1.00 93.81 225 LEU A C 1
ATOM 1710 O O . LEU A 1 225 ? 3.207 -7.803 -25.264 1.00 93.81 225 LEU A O 1
ATOM 1714 N N . ALA A 1 226 ? 3.307 -6.351 -26.974 1.00 92.06 226 ALA A N 1
ATOM 1715 C CA . ALA A 1 226 ? 2.008 -6.683 -27.560 1.00 92.06 226 ALA A CA 1
ATOM 1716 C C . ALA A 1 226 ? 1.735 -8.199 -27.681 1.00 92.06 226 ALA A C 1
ATOM 1718 O O . ALA A 1 226 ? 0.645 -8.619 -27.280 1.00 92.06 226 ALA A O 1
ATOM 1719 N N . PRO A 1 227 ? 2.683 -9.057 -28.124 1.00 93.12 227 PRO A N 1
ATOM 1720 C CA . PRO A 1 227 ? 2.460 -10.502 -28.174 1.00 93.12 227 PRO A CA 1
ATOM 1721 C C . PRO A 1 227 ? 2.206 -11.111 -26.792 1.00 93.12 227 PRO A C 1
ATOM 1723 O O . PRO A 1 227 ? 1.321 -11.946 -26.647 1.00 93.12 227 PRO A O 1
ATOM 1726 N N . GLN A 1 228 ? 2.948 -10.685 -25.766 1.00 91.12 228 GLN A N 1
ATOM 1727 C CA . GLN A 1 228 ? 2.785 -11.193 -24.401 1.00 91.12 228 GLN A CA 1
ATOM 1728 C C . GLN A 1 228 ? 1.468 -10.709 -23.791 1.00 91.12 228 GLN A C 1
ATOM 1730 O O . GLN A 1 228 ? 0.729 -11.506 -23.212 1.00 91.12 228 GLN A O 1
ATOM 1735 N N . ILE A 1 229 ? 1.130 -9.432 -23.986 1.00 90.50 229 ILE A N 1
ATOM 1736 C CA . ILE A 1 229 ? -0.134 -8.849 -23.521 1.00 90.50 229 ILE A CA 1
ATOM 1737 C C . ILE A 1 229 ? -1.336 -9.543 -24.174 1.00 90.50 229 ILE A C 1
ATOM 1739 O O . ILE A 1 229 ? -2.312 -9.838 -23.489 1.00 90.50 229 ILE A O 1
ATOM 1743 N N . ALA A 1 230 ? -1.250 -9.897 -25.459 1.00 89.88 230 ALA A N 1
ATOM 1744 C CA . ALA A 1 230 ? -2.309 -10.616 -26.167 1.00 89.88 230 ALA A CA 1
ATOM 1745 C C . ALA A 1 230 ? -2.571 -12.037 -25.624 1.00 89.88 230 ALA A C 1
ATOM 1747 O O . ALA A 1 230 ? -3.664 -12.566 -25.810 1.00 89.88 230 ALA A O 1
ATOM 1748 N N . THR A 1 231 ? -1.605 -12.657 -24.932 1.00 91.62 231 THR A N 1
ATOM 1749 C CA . THR A 1 231 ? -1.801 -13.972 -24.283 1.00 91.62 231 THR A CA 1
ATOM 1750 C C . THR A 1 231 ? -2.506 -13.893 -22.928 1.00 91.62 231 THR A C 1
ATOM 1752 O O . THR A 1 231 ? -2.841 -14.922 -22.335 1.00 91.62 231 THR A O 1
ATOM 1755 N N . LEU A 1 232 ? -2.726 -12.687 -22.398 1.00 89.56 232 LEU A N 1
ATOM 1756 C CA . LEU A 1 232 ? -3.395 -12.514 -21.119 1.00 89.56 232 LEU A CA 1
ATOM 1757 C C . LEU A 1 232 ? -4.883 -12.844 -21.264 1.00 89.56 232 LEU A C 1
ATOM 1759 O O . LEU A 1 232 ? -5.629 -12.155 -21.952 1.00 89.56 232 LEU A O 1
ATOM 1763 N N . ASN A 1 233 ? -5.335 -13.879 -20.555 1.00 86.69 233 ASN A N 1
ATOM 1764 C CA . ASN A 1 233 ? -6.761 -14.154 -20.403 1.00 86.69 233 ASN A CA 1
ATOM 1765 C C . ASN A 1 233 ? -7.415 -13.019 -19.605 1.00 86.69 233 ASN A C 1
ATOM 1767 O O . ASN A 1 233 ? -7.311 -12.985 -18.377 1.00 86.69 233 ASN A O 1
ATOM 1771 N N . MET A 1 234 ? -8.076 -12.104 -20.313 1.00 91.06 234 MET A N 1
ATOM 1772 C CA . MET A 1 234 ? -8.812 -10.980 -19.740 1.00 91.06 234 MET A CA 1
ATOM 1773 C C . MET A 1 234 ? -10.251 -11.412 -19.428 1.00 91.06 234 MET A C 1
ATOM 1775 O O . MET A 1 234 ? -10.999 -11.736 -20.353 1.00 91.06 234 MET A O 1
ATOM 1779 N N . PRO A 1 235 ? -10.671 -11.447 -18.149 1.00 92.69 235 PRO A N 1
ATOM 1780 C CA . PRO A 1 235 ? -12.061 -11.732 -17.812 1.00 92.69 235 PRO A CA 1
ATOM 1781 C C . PRO A 1 235 ? -12.993 -10.628 -18.328 1.00 92.69 235 PRO A C 1
ATOM 1783 O O . PRO A 1 235 ? -12.571 -9.495 -18.570 1.00 92.69 235 PRO A O 1
ATOM 1786 N N . ALA A 1 236 ? -14.285 -10.934 -18.447 1.00 92.38 236 ALA A N 1
ATOM 1787 C CA . ALA A 1 236 ? -15.281 -9.929 -18.804 1.00 92.38 236 ALA A CA 1
ATOM 1788 C C . ALA A 1 236 ? -15.281 -8.767 -17.791 1.00 92.38 236 ALA A C 1
ATOM 1790 O O . ALA A 1 236 ? -15.192 -8.985 -16.582 1.00 92.38 236 ALA A O 1
ATOM 1791 N N . GLY A 1 237 ? -15.385 -7.536 -18.296 1.00 92.62 237 GLY A N 1
ATOM 1792 C CA . GLY A 1 237 ? -15.340 -6.321 -17.475 1.00 92.62 237 GLY A CA 1
ATOM 1793 C C . GLY A 1 237 ? -13.932 -5.819 -17.143 1.00 92.62 237 GLY A C 1
ATOM 1794 O O . GLY A 1 237 ? -13.812 -4.898 -16.340 1.00 92.62 237 GLY A O 1
ATOM 1795 N N . TYR A 1 238 ? -12.885 -6.391 -17.752 1.00 95.81 238 TYR A N 1
ATOM 1796 C CA . TYR A 1 238 ? -11.512 -5.896 -17.649 1.00 95.81 238 TYR A CA 1
ATOM 1797 C C . TYR A 1 238 ? -11.004 -5.405 -18.995 1.00 95.81 238 TYR A C 1
ATOM 1799 O O . TYR A 1 238 ? -11.294 -5.996 -20.035 1.00 95.81 238 TYR A O 1
ATOM 1807 N N . ARG A 1 239 ? -10.195 -4.349 -18.967 1.00 95.19 239 ARG A N 1
ATOM 1808 C CA . ARG A 1 239 ? -9.515 -3.821 -20.153 1.00 95.19 239 ARG A CA 1
ATOM 1809 C C . ARG A 1 239 ? -8.142 -3.276 -19.798 1.00 95.19 239 ARG A C 1
ATOM 1811 O O . ARG A 1 239 ? -7.883 -2.942 -18.641 1.00 95.19 239 ARG A O 1
ATOM 1818 N N . ILE A 1 240 ? -7.284 -3.208 -20.808 1.00 95.31 240 ILE A N 1
ATOM 1819 C CA . ILE A 1 240 ? -5.984 -2.550 -20.729 1.00 95.31 240 ILE A CA 1
ATOM 1820 C C . ILE A 1 240 ? -6.043 -1.328 -21.638 1.00 95.31 240 ILE A C 1
ATOM 1822 O O . ILE A 1 240 ? -6.412 -1.443 -22.803 1.00 95.31 240 ILE A O 1
ATOM 1826 N N . GLU A 1 241 ? -5.687 -0.174 -21.095 1.00 94.25 241 GLU A N 1
ATOM 1827 C CA . GLU A 1 241 ? -5.530 1.078 -21.828 1.00 94.25 241 GLU A CA 1
ATOM 1828 C C . GLU A 1 241 ? -4.055 1.484 -21.807 1.00 94.25 241 GLU A C 1
ATOM 1830 O O . GLU A 1 241 ? -3.355 1.280 -20.812 1.00 94.25 241 GLU A O 1
ATOM 1835 N N . LEU A 1 242 ? -3.574 2.053 -22.907 1.00 93.81 242 LEU A N 1
ATOM 1836 C CA . LEU A 1 242 ? -2.240 2.643 -22.976 1.00 93.81 242 LEU A CA 1
ATOM 1837 C C . LEU A 1 242 ? -2.305 4.086 -22.464 1.00 93.81 242 LEU A C 1
ATOM 1839 O O . LEU A 1 242 ? -3.348 4.733 -22.543 1.00 93.81 242 LEU A O 1
ATOM 1843 N N . GLY A 1 243 ? -1.207 4.572 -21.895 1.00 89.44 243 GLY A N 1
ATOM 1844 C CA . GLY A 1 243 ? -1.115 5.924 -21.354 1.00 89.44 243 GLY A CA 1
ATOM 1845 C C . GLY A 1 243 ? 0.191 6.630 -21.686 1.00 89.44 243 GLY A C 1
ATOM 1846 O O . GLY A 1 243 ? 1.048 6.090 -22.386 1.00 89.44 243 GLY A O 1
ATOM 1847 N N . GLY A 1 244 ? 0.359 7.818 -21.106 1.00 85.81 244 GLY A N 1
ATOM 1848 C CA . GLY A 1 244 ? 1.580 8.611 -21.249 1.00 85.81 244 GLY A CA 1
ATOM 1849 C C . GLY A 1 244 ? 1.722 9.148 -22.668 1.00 85.81 244 GLY A C 1
ATOM 1850 O O . GLY A 1 244 ? 0.731 9.517 -23.287 1.00 85.81 244 GLY A O 1
ATOM 1851 N N . GLU A 1 245 ? 2.939 9.109 -23.210 1.00 82.38 245 GLU A N 1
ATOM 1852 C CA . GLU A 1 245 ? 3.267 9.698 -24.521 1.00 82.38 245 GLU A CA 1
ATOM 1853 C C . GLU A 1 245 ? 2.402 9.158 -25.673 1.00 82.38 245 GLU A C 1
ATOM 1855 O O . GLU A 1 245 ? 2.206 9.833 -26.680 1.00 82.38 245 GLU A O 1
ATOM 1860 N N . ILE A 1 246 ? 1.874 7.942 -25.531 1.00 85.69 246 ILE A N 1
ATOM 1861 C CA . ILE A 1 246 ? 1.039 7.268 -26.533 1.00 85.69 246 ILE A CA 1
ATOM 1862 C C . ILE A 1 246 ? -0.389 7.804 -26.533 1.00 85.69 246 ILE A C 1
ATOM 1864 O O . ILE A 1 246 ? -0.997 7.928 -27.590 1.00 85.69 246 ILE A O 1
ATOM 1868 N N . GLU A 1 247 ? -0.912 8.113 -25.349 1.00 83.56 247 GLU A N 1
ATOM 1869 C CA . GLU A 1 247 ? -2.208 8.769 -25.179 1.00 83.56 247 GLU A CA 1
ATOM 1870 C C . GLU A 1 247 ? -2.108 10.218 -25.661 1.00 83.56 247 GLU A C 1
ATOM 1872 O O . GLU A 1 247 ? -2.881 10.621 -26.525 1.00 83.56 247 GLU A O 1
ATOM 1877 N N . ASP A 1 248 ? -1.070 10.937 -25.221 1.00 80.69 248 ASP A N 1
ATOM 1878 C CA . ASP A 1 248 ? -0.812 12.323 -25.625 1.00 80.69 248 ASP A CA 1
ATOM 1879 C C . ASP A 1 248 ? -0.680 12.459 -27.155 1.00 80.69 248 ASP A C 1
ATOM 1881 O O . ASP A 1 248 ? -1.211 13.393 -27.749 1.00 80.69 248 ASP A O 1
ATOM 1885 N N . SER A 1 249 ? -0.005 11.506 -27.815 1.00 76.88 249 SER A N 1
ATOM 1886 C CA . SER A 1 249 ? 0.154 11.500 -29.279 1.00 76.88 249 SER A CA 1
ATOM 1887 C C . SER A 1 249 ? -1.124 11.134 -30.038 1.00 76.88 249 SER A C 1
ATOM 1889 O O . SER A 1 249 ? -1.224 11.445 -31.220 1.00 76.88 249 SER A O 1
ATOM 1891 N N . ALA A 1 250 ? -2.067 10.429 -29.407 1.00 76.94 250 ALA A N 1
ATOM 1892 C CA . ALA A 1 250 ? -3.340 10.056 -30.024 1.00 76.94 250 ALA A CA 1
ATOM 1893 C C . ALA A 1 250 ? -4.416 11.143 -29.862 1.00 76.94 250 ALA A C 1
ATOM 1895 O O . ALA A 1 250 ? -5.358 11.186 -30.653 1.00 76.94 250 ALA A O 1
ATOM 1896 N N . GLU A 1 251 ? -4.292 11.989 -28.834 1.00 72.62 251 GLU A N 1
ATOM 1897 C CA . GLU A 1 251 ? -5.177 13.133 -28.581 1.00 72.62 251 GLU A CA 1
ATOM 1898 C C . GLU A 1 251 ? -4.746 14.422 -29.309 1.00 72.62 251 GLU A C 1
ATOM 1900 O O . GLU A 1 251 ? -5.564 15.337 -29.444 1.00 72.62 251 GLU A O 1
ATOM 1905 N N . ALA A 1 252 ? -3.491 14.494 -29.768 1.00 59.94 252 ALA A N 1
ATOM 1906 C CA . ALA A 1 252 ? -2.924 15.605 -30.543 1.00 59.94 252 ALA A CA 1
ATOM 1907 C C . ALA A 1 252 ? -3.342 15.588 -32.025 1.00 59.94 252 ALA A C 1
ATOM 1909 O O . ALA A 1 252 ? -3.603 16.692 -32.561 1.00 59.94 252 ALA A O 1
#

pLDDT: mean 85.71, std 11.58, range [37.38, 97.25]

Radius of gyration: 24.88 Å; Cα contacts (8 Å, |Δi|>4): 336; chains: 1; bounding box: 54×47×67 Å

Organism: NCBI:txid875330

Solvent-accessible surface area (backbone atoms only — not comparable to full-atom values): 15479 Å² total; per-residue (Å²): 128,88,79,84,64,99,73,77,77,78,74,82,89,45,102,91,59,88,87,85,85,85,87,75,66,90,92,59,64,60,67,62,51,35,53,51,51,48,53,48,37,59,71,78,35,71,89,56,92,78,81,72,72,79,88,68,95,63,97,72,74,79,15,39,36,32,41,34,38,36,35,88,53,66,70,61,46,51,53,54,48,51,52,51,44,51,55,48,60,68,41,86,74,42,40,82,60,45,57,74,36,65,71,63,38,86,42,73,47,75,49,65,40,63,69,51,23,54,75,68,54,38,52,75,63,35,48,53,51,36,52,36,25,63,75,79,31,35,77,78,51,69,46,78,56,88,94,43,78,43,77,40,65,48,60,67,92,71,77,81,93,60,84,74,79,53,62,46,65,39,64,29,57,26,91,81,70,54,83,64,44,43,38,54,77,30,30,47,81,42,86,40,80,40,72,68,44,84,48,64,55,96,89,37,40,36,46,44,35,37,32,35,21,89,88,43,48,35,66,58,51,49,64,69,43,44,69,63,59,70,69,56,88,71,57,92,77,49,50,77,43,73,32,60,69,63,39,56,64,71,75,106

InterPro domains:
  IPR001036 Acriflavin resistance protein [PF00873] (65-251)
  IPR001036 Acriflavin resistance protein [PTHR32063] (28-252)
  IPR027463 Multidrug efflux transporter AcrB TolC docking domain, DN/DC subdomains [G3DSA:3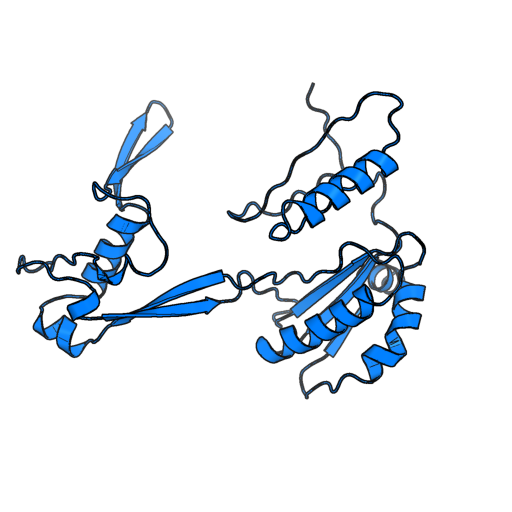.30.2090.10] (108-197)
  IPR027463 Multidrug efflux transporter AcrB TolC docking domain, DN/DC subdomains [SSF82714] (108-192)